Protein AF-A0A7J3MUW3-F1 (afdb_monomer_lite)

Structure (mmCIF, N/CA/C/O backbone):
data_AF-A0A7J3MUW3-F1
#
_entry.id   AF-A0A7J3MUW3-F1
#
loop_
_atom_site.group_PDB
_atom_site.id
_atom_site.type_symbol
_atom_site.label_atom_id
_atom_site.label_alt_id
_atom_site.label_comp_id
_atom_site.label_asym_id
_atom_site.label_entity_id
_atom_site.label_seq_id
_atom_site.pdbx_PDB_ins_code
_atom_site.Cartn_x
_atom_site.Cartn_y
_atom_site.Cartn_z
_atom_site.occupancy
_atom_site.B_iso_or_equiv
_atom_site.auth_seq_id
_atom_site.auth_comp_id
_atom_site.auth_asym_id
_atom_site.auth_atom_id
_atom_site.pdbx_PDB_model_num
ATOM 1 N N . MET A 1 1 ? 29.457 -34.255 -40.002 1.00 37.94 1 MET A N 1
ATOM 2 C CA . MET A 1 1 ? 28.834 -34.002 -41.319 1.00 37.94 1 MET A CA 1
ATOM 3 C C . MET A 1 1 ? 27.860 -35.133 -41.584 1.00 37.94 1 MET A C 1
ATOM 5 O O . MET A 1 1 ? 28.285 -36.279 -41.551 1.00 37.94 1 MET A O 1
ATOM 9 N N . PRO A 1 2 ? 26.563 -34.819 -41.657 1.00 42.34 2 PRO A N 1
ATOM 10 C CA . PRO A 1 2 ? 25.927 -34.760 -42.968 1.00 42.34 2 PRO A CA 1
ATOM 11 C C . PRO A 1 2 ? 25.134 -33.462 -43.146 1.00 42.34 2 PRO A C 1
ATOM 13 O O . PRO A 1 2 ? 24.604 -32.893 -42.195 1.00 42.34 2 PRO A O 1
ATOM 16 N N . VAL A 1 3 ? 25.087 -32.995 -44.386 1.00 29.19 3 VAL A N 1
ATOM 17 C CA . VAL A 1 3 ? 24.248 -31.890 -44.832 1.00 29.19 3 VAL A CA 1
ATOM 18 C C . VAL A 1 3 ? 23.435 -32.415 -46.010 1.00 29.19 3 VAL A C 1
ATOM 20 O O . VAL A 1 3 ? 23.960 -33.162 -46.833 1.00 29.19 3 VAL A O 1
ATOM 23 N N . LEU A 1 4 ? 22.210 -31.901 -46.097 1.00 29.81 4 LEU A N 1
ATOM 24 C CA . LEU A 1 4 ? 21.462 -31.606 -47.317 1.00 29.81 4 LEU A CA 1
ATOM 25 C C . LEU A 1 4 ? 20.348 -32.588 -47.703 1.00 29.81 4 LEU A C 1
ATOM 27 O O . LEU A 1 4 ? 20.543 -33.601 -48.364 1.00 29.81 4 LEU A O 1
ATOM 31 N N . SER A 1 5 ? 19.132 -32.142 -47.413 1.00 30.06 5 SER A N 1
ATOM 32 C CA . SER A 1 5 ? 17.948 -32.395 -48.224 1.00 30.06 5 SER A CA 1
ATOM 33 C C . SER A 1 5 ? 17.010 -31.211 -48.018 1.00 30.06 5 SER A C 1
ATOM 35 O O . SER A 1 5 ? 16.475 -31.099 -46.927 1.00 30.06 5 SER A O 1
ATOM 37 N N . PHE A 1 6 ? 16.836 -30.322 -49.001 1.00 30.92 6 PHE A N 1
ATOM 38 C CA . PHE A 1 6 ? 15.575 -29.589 -49.195 1.00 30.92 6 PHE A CA 1
ATOM 39 C C . PHE A 1 6 ? 15.499 -28.978 -50.606 1.00 30.92 6 PHE A C 1
ATOM 41 O O . PHE A 1 6 ? 16.205 -28.038 -50.950 1.00 30.92 6 PHE A O 1
ATOM 48 N N . LEU A 1 7 ? 14.650 -29.632 -51.401 1.00 28.69 7 LEU A N 1
ATOM 49 C CA . LEU A 1 7 ? 13.648 -29.137 -52.349 1.00 28.69 7 LEU A CA 1
ATOM 50 C C . LEU A 1 7 ? 13.910 -27.898 -53.233 1.00 28.69 7 LEU A C 1
ATOM 52 O O . LEU A 1 7 ? 14.022 -26.762 -52.784 1.00 28.69 7 LEU A O 1
ATOM 56 N N . ILE A 1 8 ? 13.797 -28.167 -54.534 1.00 30.52 8 ILE A N 1
ATOM 57 C CA . ILE A 1 8 ? 13.530 -27.253 -55.647 1.00 30.52 8 ILE A CA 1
ATOM 58 C C . ILE A 1 8 ? 12.012 -27.003 -55.741 1.00 30.52 8 ILE A C 1
ATOM 60 O O . ILE A 1 8 ? 11.253 -27.971 -55.758 1.00 30.52 8 ILE A O 1
ATOM 64 N N . PHE A 1 9 ? 11.568 -25.754 -55.937 1.00 27.53 9 PHE A N 1
ATOM 65 C CA . PHE A 1 9 ? 10.459 -25.477 -56.864 1.00 27.53 9 PHE A CA 1
ATOM 66 C C . PHE A 1 9 ? 10.556 -24.087 -57.511 1.00 27.53 9 PHE A C 1
ATOM 68 O O . PHE A 1 9 ? 11.054 -23.127 -56.928 1.00 27.53 9 PHE A O 1
ATOM 75 N N . LEU A 1 10 ? 10.120 -24.051 -58.770 1.00 29.08 10 LEU A N 1
ATOM 76 C CA . LEU A 1 10 ? 10.407 -23.082 -59.820 1.00 29.08 10 LEU A CA 1
ATOM 77 C C . LEU A 1 10 ? 9.685 -21.724 -59.719 1.00 29.08 10 LEU A C 1
ATOM 79 O O . LEU A 1 10 ? 8.483 -21.632 -59.498 1.00 29.08 10 LEU A O 1
ATOM 83 N N . LEU A 1 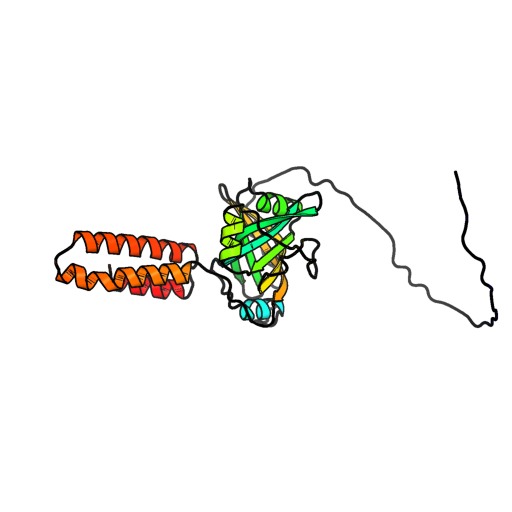11 ? 10.467 -20.706 -60.082 1.00 27.25 11 LEU A N 1
ATOM 84 C CA . LEU A 1 11 ? 10.202 -19.559 -60.962 1.00 27.25 11 LEU A CA 1
ATOM 85 C C . LEU A 1 11 ? 8.879 -19.517 -61.763 1.00 27.25 11 LEU A C 1
ATOM 87 O O . LEU A 1 11 ? 8.605 -20.386 -62.591 1.00 27.25 11 LEU A O 1
ATOM 91 N N . ARG A 1 12 ? 8.236 -18.340 -61.734 1.00 29.03 12 ARG A N 1
ATOM 92 C CA . ARG A 1 12 ? 7.769 -17.655 -62.955 1.00 29.03 12 ARG A CA 1
ATOM 93 C C . ARG A 1 12 ? 7.951 -16.131 -62.846 1.00 29.03 12 ARG A C 1
ATOM 95 O O . ARG A 1 12 ? 7.395 -15.480 -61.970 1.00 29.03 12 ARG A O 1
ATOM 102 N N . SER A 1 13 ? 8.779 -15.610 -63.751 1.00 30.56 13 SER A N 1
ATOM 103 C CA . SER A 1 13 ? 8.977 -14.209 -64.170 1.00 30.56 13 SER A CA 1
ATOM 104 C C . SER A 1 13 ? 7.691 -13.614 -64.775 1.00 30.56 13 SER A C 1
ATOM 106 O O . SER A 1 13 ? 6.874 -14.382 -65.268 1.00 30.56 13 SER A O 1
ATOM 108 N N . SER A 1 14 ? 7.417 -12.301 -64.769 1.00 29.33 14 SER A N 1
ATOM 109 C CA . SER A 1 14 ? 8.125 -11.193 -65.459 1.00 29.33 14 SER A CA 1
ATOM 110 C C . SER A 1 14 ? 7.599 -9.822 -64.960 1.00 29.33 14 SER A C 1
ATOM 112 O O . SER A 1 14 ? 6.392 -9.655 -64.851 1.00 29.33 14 SER A O 1
ATOM 114 N N . LYS A 1 15 ? 8.435 -8.888 -64.473 1.00 30.02 15 LYS A N 1
ATOM 115 C CA . LYS A 1 15 ? 9.096 -7.745 -65.169 1.00 30.02 15 LYS A CA 1
ATOM 116 C C . LYS A 1 15 ? 8.174 -6.769 -65.942 1.00 30.02 15 LYS A C 1
ATOM 118 O O . LYS A 1 15 ? 7.712 -7.142 -67.009 1.00 30.02 15 LYS A O 1
ATOM 123 N N . PHE A 1 16 ? 8.050 -5.508 -65.490 1.00 27.91 16 PHE A N 1
ATOM 124 C CA . PHE A 1 16 ? 8.660 -4.272 -66.068 1.00 27.91 16 PHE A CA 1
ATOM 125 C C . PHE A 1 16 ? 8.178 -3.024 -65.268 1.00 27.91 16 PHE A C 1
ATOM 127 O O . PHE A 1 16 ? 6.981 -2.877 -65.069 1.00 27.91 16 PHE A O 1
ATOM 134 N N . VAL A 1 17 ? 9.043 -2.298 -64.536 1.00 30.38 17 VAL A N 1
ATOM 135 C CA . VAL A 1 17 ? 9.839 -1.082 -64.887 1.00 30.38 17 VAL A CA 1
ATOM 136 C C . VAL A 1 17 ? 9.085 0.247 -64.708 1.00 30.38 17 VAL A C 1
ATOM 138 O O . VAL A 1 17 ? 8.053 0.468 -65.328 1.00 30.38 17 VAL A O 1
ATOM 141 N N . GLY A 1 18 ? 9.688 1.157 -63.927 1.00 26.75 18 GLY A N 1
ATOM 142 C CA . GLY A 1 18 ? 9.375 2.590 -63.937 1.00 26.75 18 GLY A CA 1
ATOM 143 C C . GLY A 1 18 ? 9.699 3.329 -62.633 1.00 26.75 18 GLY A C 1
ATOM 144 O O . GLY A 1 18 ? 8.789 3.687 -61.899 1.00 26.75 18 GLY A O 1
ATOM 145 N N . SER A 1 19 ? 10.983 3.565 -62.342 1.00 28.23 19 SER A N 1
ATOM 146 C CA . SER A 1 19 ? 11.427 4.715 -61.525 1.00 28.23 19 SER A CA 1
ATOM 147 C C . SER A 1 19 ? 11.536 5.953 -62.445 1.00 28.23 19 SER A C 1
ATOM 149 O O . SER A 1 19 ? 11.598 5.748 -63.664 1.00 28.23 19 SER A O 1
ATOM 151 N N . PRO A 1 20 ? 11.541 7.213 -61.944 1.00 35.41 20 PRO A N 1
ATOM 152 C CA . PRO A 1 20 ? 12.744 7.743 -61.278 1.00 35.41 20 PRO A CA 1
ATOM 153 C C . PRO A 1 20 ? 12.543 8.838 -60.188 1.00 35.41 20 PRO A C 1
ATOM 155 O O . PRO A 1 20 ? 11.571 9.579 -60.216 1.00 35.41 20 PRO A O 1
ATOM 158 N N . LEU A 1 21 ? 13.577 8.970 -59.329 1.00 26.28 21 LEU A N 1
ATOM 159 C CA . LEU A 1 21 ? 14.112 10.190 -58.658 1.00 26.28 21 LEU A CA 1
ATOM 160 C C . LEU A 1 21 ? 13.207 10.954 -57.653 1.00 26.28 21 LEU A C 1
ATOM 162 O O . LEU A 1 21 ? 12.021 11.103 -57.873 1.00 26.28 21 LEU A O 1
ATOM 166 N N . VAL A 1 22 ? 13.647 11.609 -56.570 1.00 25.48 22 VAL A N 1
ATOM 167 C CA . VAL A 1 22 ? 14.848 11.703 -55.708 1.00 25.48 22 VAL A CA 1
ATOM 168 C C . VAL A 1 22 ? 14.445 12.680 -54.585 1.00 25.48 22 VAL A C 1
ATOM 170 O O . VAL A 1 22 ? 13.810 13.689 -54.879 1.00 25.48 22 VAL A O 1
ATOM 173 N N . SER A 1 23 ? 14.821 12.399 -53.331 1.00 26.75 23 SER A N 1
ATOM 174 C CA . SER A 1 23 ? 15.195 13.336 -52.233 1.00 26.75 23 SER A CA 1
ATOM 175 C C . SER A 1 23 ? 15.143 12.539 -50.917 1.00 26.75 23 SER A C 1
ATOM 177 O O . SER A 1 23 ? 14.083 12.172 -50.435 1.00 26.75 23 SER A O 1
ATOM 179 N N . ILE A 1 24 ? 16.243 11.950 -50.440 1.00 25.78 24 ILE A N 1
ATOM 180 C CA . ILE A 1 24 ? 17.302 12.565 -49.620 1.00 25.78 24 ILE A CA 1
ATOM 181 C C . ILE A 1 24 ? 16.729 13.484 -48.532 1.00 25.78 24 ILE A C 1
ATOM 183 O O . ILE A 1 24 ? 16.599 14.685 -48.731 1.00 25.78 24 ILE A O 1
ATOM 187 N N . LEU A 1 25 ? 16.510 12.920 -47.342 1.00 26.42 25 LEU A N 1
ATOM 188 C CA . LEU A 1 25 ? 16.860 13.604 -46.101 1.00 26.42 25 LEU A CA 1
ATOM 189 C C . LEU A 1 25 ? 17.624 12.621 -45.210 1.00 26.42 25 LEU A C 1
ATOM 191 O O . LEU A 1 25 ? 17.090 11.623 -44.731 1.00 26.42 25 LEU A O 1
ATOM 195 N N . MET A 1 26 ? 18.916 12.896 -45.057 1.00 23.97 26 MET A N 1
ATOM 196 C CA . MET A 1 26 ? 19.788 12.249 -44.090 1.00 23.97 26 MET A CA 1
ATOM 197 C C . MET A 1 26 ? 19.389 12.686 -42.679 1.00 23.97 26 MET A C 1
ATOM 199 O O . MET A 1 26 ? 19.329 13.883 -42.411 1.00 23.97 26 MET A O 1
ATOM 203 N N . TYR A 1 27 ? 19.202 11.736 -41.764 1.00 24.31 27 TYR A N 1
ATOM 204 C CA . TYR A 1 27 ? 19.324 12.005 -40.332 1.00 24.31 27 TYR A CA 1
ATOM 205 C C . TYR A 1 27 ? 20.532 11.244 -39.789 1.00 24.31 27 TYR A C 1
ATOM 207 O O . TYR A 1 27 ? 20.693 10.041 -39.994 1.00 24.31 27 TYR A O 1
ATOM 215 N N . ASN A 1 28 ? 21.430 12.016 -39.186 1.00 26.38 28 ASN A N 1
ATOM 216 C CA . ASN A 1 28 ? 22.788 11.654 -38.813 1.00 26.38 28 ASN A CA 1
ATOM 217 C C . ASN A 1 28 ? 22.869 10.567 -37.726 1.00 26.38 28 ASN A C 1
ATOM 219 O O . ASN A 1 28 ? 22.136 10.593 -36.739 1.00 26.38 28 ASN A O 1
ATOM 223 N N . LYS A 1 29 ? 23.867 9.684 -37.889 1.00 27.06 29 LYS A N 1
ATOM 224 C CA . LYS A 1 29 ? 24.535 8.892 -36.836 1.00 27.06 29 LYS A CA 1
ATOM 225 C C . LYS A 1 29 ? 24.987 9.841 -35.709 1.00 27.06 29 LYS A C 1
ATOM 227 O O . LYS A 1 29 ? 25.381 10.968 -35.988 1.00 27.06 29 LYS A O 1
ATOM 232 N N . THR A 1 30 ? 25.029 9.498 -34.425 1.00 27.92 30 THR A N 1
ATOM 233 C CA . THR A 1 30 ? 25.994 8.642 -33.690 1.00 27.92 30 THR A CA 1
ATOM 234 C C . THR A 1 30 ? 25.737 9.067 -32.219 1.00 27.92 30 THR A C 1
ATOM 236 O O . THR A 1 30 ? 25.491 10.245 -31.982 1.00 27.92 30 THR A O 1
ATOM 239 N N . THR A 1 31 ? 25.638 8.232 -31.185 1.00 25.89 31 THR A N 1
ATOM 240 C CA . THR A 1 31 ? 26.769 7.634 -30.464 1.00 25.89 31 THR A CA 1
ATOM 241 C C . THR A 1 31 ? 26.200 6.856 -29.276 1.00 25.89 31 THR A C 1
ATOM 243 O O . THR A 1 31 ? 25.467 7.399 -28.452 1.00 25.89 31 THR A O 1
ATOM 246 N N . ILE A 1 32 ? 26.569 5.582 -29.189 1.00 31.78 32 ILE A N 1
ATOM 247 C CA . ILE A 1 32 ? 26.413 4.743 -28.004 1.00 31.78 32 ILE A CA 1
ATOM 248 C C . ILE A 1 32 ? 27.438 5.239 -26.980 1.00 31.78 32 ILE A C 1
ATOM 250 O O . ILE A 1 32 ? 28.638 5.117 -27.207 1.00 31.78 32 ILE A O 1
ATOM 254 N N . LEU A 1 33 ? 26.977 5.801 -25.864 1.00 26.47 33 LEU A N 1
ATOM 255 C CA . LEU A 1 33 ? 27.812 6.030 -24.687 1.00 26.47 33 LEU A CA 1
ATOM 256 C C . LEU A 1 33 ? 27.376 5.065 -23.591 1.00 26.47 33 LEU A C 1
ATOM 258 O O . LEU A 1 33 ? 26.483 5.333 -22.793 1.00 26.47 33 LEU A O 1
ATOM 262 N N . THR A 1 34 ? 28.051 3.921 -23.558 1.00 31.23 34 THR A N 1
ATOM 263 C CA . THR A 1 34 ? 28.228 3.139 -22.340 1.00 31.23 34 THR A CA 1
ATOM 264 C C . THR A 1 34 ? 28.998 4.006 -21.347 1.00 31.23 34 THR A C 1
ATOM 266 O O . THR A 1 34 ? 30.181 4.280 -21.554 1.00 31.23 34 THR A O 1
ATOM 269 N N . HIS A 1 35 ? 28.349 4.465 -20.281 1.00 28.14 35 HIS A N 1
ATOM 270 C CA . HIS A 1 35 ? 29.047 4.998 -19.116 1.00 28.14 35 HIS A CA 1
ATOM 271 C C . HIS A 1 35 ? 28.632 4.218 -17.875 1.00 28.14 35 HIS A C 1
ATOM 273 O O . HIS A 1 35 ? 27.501 4.283 -17.399 1.00 28.14 35 HIS A O 1
ATOM 279 N N . SER A 1 36 ? 29.607 3.450 -17.395 1.00 28.81 36 SER A N 1
ATOM 280 C CA . SER A 1 36 ? 29.694 2.889 -16.056 1.00 28.81 36 SER A CA 1
ATOM 281 C C . SER A 1 36 ? 29.316 3.946 -15.014 1.00 28.81 36 SER A C 1
ATOM 283 O O . SER A 1 36 ? 30.033 4.929 -14.840 1.00 28.81 36 SER A O 1
ATOM 285 N N . MET A 1 37 ? 28.205 3.746 -14.303 1.00 26.19 37 MET A N 1
ATOM 286 C CA . MET A 1 37 ? 27.907 4.493 -13.081 1.00 26.19 37 MET A CA 1
ATOM 287 C C . MET A 1 37 ? 28.320 3.667 -11.868 1.00 26.19 37 MET A C 1
ATOM 289 O O . MET A 1 37 ? 27.506 3.063 -11.171 1.00 26.19 37 MET A O 1
ATOM 293 N N . SER A 1 38 ? 29.622 3.664 -11.602 1.00 26.12 38 SER A N 1
ATOM 294 C CA . SER A 1 38 ? 30.150 3.404 -10.269 1.00 26.12 38 SER A CA 1
ATOM 295 C C . SER A 1 38 ? 30.514 4.732 -9.603 1.00 26.12 38 SER A C 1
ATOM 297 O O . SER A 1 38 ? 31.319 5.474 -10.156 1.00 26.12 38 SER A O 1
ATOM 299 N N . LYS A 1 39 ? 30.005 4.930 -8.374 1.00 27.70 39 LYS A N 1
ATOM 300 C CA . LYS A 1 39 ? 30.519 5.823 -7.311 1.00 27.70 39 LYS A CA 1
ATOM 301 C C . LYS A 1 39 ? 30.260 7.340 -7.447 1.00 27.70 39 LYS A C 1
ATOM 303 O O . LYS A 1 39 ? 30.989 8.043 -8.123 1.00 27.70 39 LYS A O 1
ATOM 308 N N . ILE A 1 40 ? 29.321 7.871 -6.652 1.00 31.00 40 ILE A N 1
ATOM 309 C CA . ILE A 1 40 ? 29.581 8.512 -5.338 1.00 31.00 40 ILE A CA 1
ATOM 310 C C . ILE A 1 40 ? 28.285 9.148 -4.811 1.00 31.00 40 ILE A C 1
ATOM 312 O O . ILE A 1 40 ? 27.670 9.998 -5.448 1.00 31.00 40 ILE A O 1
ATOM 316 N N . TYR A 1 41 ? 27.897 8.721 -3.610 1.00 34.03 41 TYR A N 1
ATOM 317 C CA . TYR A 1 41 ? 26.944 9.415 -2.756 1.00 34.03 41 TYR A CA 1
ATOM 318 C C . TYR A 1 41 ? 27.594 10.709 -2.257 1.00 34.03 41 TYR A C 1
ATOM 320 O O . TYR A 1 41 ? 28.569 10.651 -1.511 1.00 34.03 41 TYR A O 1
ATOM 328 N N . SER A 1 42 ? 27.039 11.864 -2.617 1.00 30.28 42 SER A N 1
ATOM 329 C CA . SER A 1 42 ? 27.319 13.123 -1.926 1.00 30.28 42 SER A CA 1
ATOM 330 C C . SER A 1 42 ? 26.013 13.712 -1.403 1.00 30.28 42 SER A C 1
ATOM 332 O O . SER A 1 42 ? 25.133 14.096 -2.174 1.00 30.28 42 SER A O 1
ATOM 334 N N . LEU A 1 43 ? 25.907 13.751 -0.075 1.00 41.25 43 LEU A N 1
ATOM 335 C CA . LEU A 1 43 ? 24.902 14.483 0.686 1.00 41.25 43 LEU A CA 1
ATOM 336 C C . LEU A 1 43 ? 24.858 15.946 0.233 1.00 41.25 43 LEU A C 1
ATOM 338 O O . LEU A 1 43 ? 25.864 16.648 0.258 1.00 41.25 43 LEU A O 1
ATOM 342 N N . GLY A 1 44 ? 23.670 16.401 -0.148 1.00 28.03 44 GLY A N 1
ATOM 343 C CA . GLY A 1 44 ? 23.393 17.797 -0.441 1.00 28.03 44 GLY A CA 1
ATOM 344 C C . GLY A 1 44 ? 21.894 17.988 -0.581 1.00 28.03 44 GLY A C 1
ATOM 345 O O . GLY A 1 44 ? 21.292 17.550 -1.558 1.00 28.03 44 GLY A O 1
ATOM 346 N N . THR A 1 45 ? 21.282 18.618 0.417 1.00 37.38 45 THR A N 1
ATOM 347 C CA . THR A 1 45 ? 19.891 19.074 0.420 1.00 37.38 45 THR A CA 1
ATOM 348 C C . THR A 1 45 ? 19.682 20.119 -0.679 1.00 37.38 45 THR A C 1
ATOM 350 O O . THR A 1 45 ? 19.695 21.323 -0.437 1.00 37.38 45 THR A O 1
ATOM 353 N N . LYS A 1 46 ? 19.478 19.677 -1.923 1.00 29.30 46 LYS A N 1
ATOM 354 C CA . LYS A 1 46 ? 18.992 20.554 -2.990 1.00 29.30 46 LYS A CA 1
ATOM 355 C C . LYS A 1 46 ? 17.476 20.669 -2.881 1.00 29.30 46 LYS A C 1
ATOM 357 O O . LYS A 1 46 ? 16.730 19.743 -3.180 1.00 29.30 46 LYS A O 1
ATOM 362 N N . LYS A 1 47 ? 17.039 21.835 -2.412 1.00 31.23 47 LYS A N 1
ATOM 363 C CA . LYS A 1 47 ? 15.669 22.335 -2.531 1.00 31.23 47 LYS A CA 1
ATOM 364 C C . LYS A 1 47 ? 15.413 22.529 -4.031 1.00 31.23 47 LYS A C 1
ATOM 366 O O . LYS A 1 47 ? 16.030 23.400 -4.639 1.00 31.23 47 LYS A O 1
ATOM 371 N N . TYR A 1 48 ? 14.607 21.668 -4.647 1.00 37.50 48 TYR A N 1
ATOM 372 C CA . TYR A 1 48 ? 14.370 21.742 -6.088 1.00 37.50 48 TYR A CA 1
ATOM 373 C C . TYR A 1 48 ? 13.326 22.812 -6.412 1.00 37.50 48 TYR A C 1
ATOM 375 O O . TYR A 1 48 ? 12.214 22.814 -5.885 1.00 37.50 48 TYR A O 1
ATOM 383 N N . PHE A 1 49 ? 13.746 23.733 -7.274 1.00 28.38 49 PHE A N 1
ATOM 384 C CA . PHE A 1 49 ? 12.935 24.724 -7.962 1.00 28.38 49 PHE A CA 1
ATOM 385 C C . PHE A 1 49 ? 12.258 24.026 -9.149 1.00 28.38 49 PHE A C 1
ATOM 387 O O . PHE A 1 49 ? 12.947 23.506 -10.027 1.00 28.38 49 PHE A O 1
ATOM 394 N N . TRP A 1 50 ? 10.927 23.965 -9.149 1.00 37.34 50 TRP A N 1
ATOM 395 C CA . TRP A 1 50 ? 10.148 23.398 -10.250 1.00 37.34 50 TRP A CA 1
ATOM 396 C C . TRP A 1 50 ? 9.910 24.483 -11.308 1.00 37.34 50 TRP A C 1
ATOM 398 O O . TRP A 1 50 ? 9.417 25.557 -10.951 1.00 37.34 50 TRP A O 1
ATOM 408 N N . PRO A 1 51 ? 10.237 24.259 -12.595 1.00 31.50 51 PRO A N 1
ATOM 409 C CA . PRO A 1 51 ? 9.777 25.151 -13.647 1.00 31.50 51 PRO A CA 1
ATOM 410 C C . PRO A 1 51 ? 8.248 25.085 -13.691 1.00 31.50 51 PRO A C 1
ATOM 412 O O . PRO A 1 51 ? 7.662 24.024 -13.894 1.00 31.50 51 PRO A O 1
ATOM 415 N N . ARG A 1 52 ? 7.618 26.236 -13.445 1.00 37.66 52 ARG A N 1
ATOM 416 C CA . ARG A 1 52 ? 6.168 26.441 -13.440 1.00 37.66 52 ARG A CA 1
ATOM 417 C C . ARG A 1 52 ? 5.652 26.316 -14.875 1.00 37.66 52 ARG A C 1
ATOM 419 O O . ARG A 1 52 ? 5.554 27.308 -15.592 1.00 37.66 52 ARG A O 1
ATOM 426 N N . ALA A 1 53 ? 5.394 25.091 -15.315 1.00 36.91 53 ALA A N 1
ATOM 427 C CA . ALA A 1 53 ? 4.771 24.814 -16.598 1.00 36.91 53 ALA A CA 1
ATOM 428 C C . ALA A 1 53 ? 3.264 24.616 -16.390 1.00 36.91 53 ALA A C 1
ATOM 430 O O . ALA A 1 53 ? 2.801 23.507 -16.190 1.00 36.91 53 ALA A O 1
ATOM 431 N N . LEU A 1 54 ? 2.550 25.743 -16.465 1.00 35.34 54 LEU A N 1
ATOM 432 C CA . LEU A 1 54 ? 1.153 25.871 -16.893 1.00 35.34 54 LEU A CA 1
ATOM 433 C C . LEU A 1 54 ? 0.105 25.003 -16.170 1.00 35.34 54 LEU A C 1
ATOM 435 O O . LEU A 1 54 ? -0.316 23.965 -16.663 1.00 35.34 54 LEU A O 1
ATOM 439 N N . SER A 1 55 ? -0.427 25.594 -15.096 1.00 39.03 55 SER A N 1
ATOM 440 C CA . SER A 1 55 ? -1.806 25.486 -14.599 1.00 39.03 55 SER A CA 1
ATOM 441 C C . SER A 1 55 ? -2.819 25.049 -15.673 1.00 39.03 55 SER A C 1
ATOM 443 O O . SER A 1 55 ? -3.374 25.886 -16.394 1.00 39.03 55 SER A O 1
ATOM 445 N N . GLN A 1 56 ? -3.139 23.758 -15.692 1.00 37.31 56 GLN A N 1
ATOM 446 C CA . GLN A 1 56 ? -4.441 23.241 -16.109 1.00 37.31 56 GLN A CA 1
ATOM 447 C C . GLN A 1 56 ? -4.831 22.095 -15.175 1.00 37.31 56 GLN A C 1
ATOM 449 O O . GLN A 1 56 ? -4.232 21.023 -15.164 1.00 37.31 56 GLN A O 1
ATOM 454 N N . LYS A 1 57 ? -5.866 22.348 -14.375 1.00 45.84 57 LYS A N 1
ATOM 455 C CA . LYS A 1 57 ? -6.492 21.376 -13.482 1.00 45.84 57 LYS A CA 1
ATOM 456 C C . LYS A 1 57 ? -6.908 20.126 -14.288 1.00 45.84 57 LYS A C 1
ATOM 458 O O . LYS A 1 57 ? -7.731 20.225 -15.188 1.00 45.84 57 LYS A O 1
ATOM 463 N N . SER A 1 58 ? -6.368 18.967 -13.908 1.00 51.69 58 SER A N 1
ATOM 464 C CA . SER A 1 58 ? -6.994 17.631 -13.984 1.00 51.69 58 SER A CA 1
ATOM 465 C C . SER A 1 58 ? -7.234 16.878 -15.315 1.00 51.69 58 SER A C 1
ATOM 467 O O . SER A 1 58 ? -7.957 15.887 -15.265 1.00 51.69 58 SER A O 1
ATOM 469 N N . ASP A 1 59 ? -6.616 17.204 -16.457 1.00 60.72 59 ASP A N 1
ATOM 470 C CA . ASP A 1 59 ? -6.882 16.466 -17.725 1.00 60.72 59 ASP A CA 1
ATOM 471 C C . ASP A 1 59 ? -5.853 15.382 -18.114 1.00 60.72 59 ASP A C 1
ATOM 473 O O . ASP A 1 59 ? -5.936 14.782 -19.188 1.00 60.72 59 ASP A O 1
ATOM 477 N N . SER A 1 60 ? -4.892 15.054 -17.245 1.00 80.56 60 SER A N 1
ATOM 478 C CA . SER A 1 60 ? -3.963 13.948 -17.521 1.00 80.56 60 SER A CA 1
ATOM 479 C C . SER A 1 60 ? -4.700 12.595 -17.532 1.00 80.56 60 SER A C 1
ATOM 481 O O . SER A 1 60 ? -5.285 12.215 -16.509 1.00 80.56 60 SER A O 1
ATOM 483 N N . PRO A 1 61 ? -4.624 11.800 -18.625 1.00 86.81 61 PRO A N 1
ATOM 484 C CA . PRO A 1 61 ? -5.240 10.471 -18.690 1.00 86.81 61 PRO A CA 1
ATOM 485 C C . PRO A 1 61 ? -4.794 9.540 -17.556 1.00 86.81 61 PRO A C 1
ATOM 487 O O . PRO A 1 61 ? -5.569 8.707 -17.092 1.00 86.81 61 PRO A O 1
ATOM 490 N N . ILE A 1 62 ? -3.556 9.703 -17.079 1.00 89.38 62 ILE A N 1
ATOM 491 C CA . ILE A 1 62 ? -3.005 8.932 -15.960 1.00 89.38 62 ILE A CA 1
ATOM 492 C C . ILE A 1 62 ? -3.714 9.293 -14.654 1.00 89.38 62 ILE A C 1
ATOM 494 O O . ILE A 1 62 ? -4.141 8.395 -13.934 1.00 89.38 62 ILE A O 1
ATOM 498 N N . ILE A 1 63 ? -3.885 10.588 -14.367 1.00 87.88 63 ILE A N 1
ATOM 499 C CA . ILE A 1 63 ? -4.568 11.057 -13.150 1.00 87.88 63 ILE A CA 1
ATOM 500 C C . ILE A 1 63 ? -6.010 10.548 -13.138 1.00 87.88 63 ILE A C 1
ATOM 502 O O . ILE A 1 63 ? -6.462 9.992 -12.138 1.00 87.88 63 ILE A O 1
ATOM 506 N N . ARG A 1 64 ? -6.710 10.642 -14.276 1.00 88.69 64 ARG A N 1
ATOM 507 C CA . ARG A 1 64 ? -8.066 10.101 -14.412 1.00 88.69 64 ARG A CA 1
ATOM 508 C C . ARG A 1 64 ? -8.119 8.606 -14.089 1.00 88.69 64 ARG A C 1
ATOM 510 O O . ARG A 1 64 ? -8.969 8.197 -13.304 1.00 88.69 64 ARG A O 1
ATOM 517 N N . LYS A 1 65 ? -7.211 7.799 -14.644 1.00 91.12 65 LYS A N 1
ATOM 518 C CA . LYS A 1 65 ? -7.178 6.356 -14.368 1.00 91.12 65 LYS A CA 1
ATOM 519 C C . LYS A 1 65 ? -6.839 6.041 -12.908 1.00 91.12 65 LYS A C 1
ATOM 521 O O . LYS A 1 65 ? -7.450 5.147 -12.338 1.00 91.12 65 LYS A O 1
ATOM 526 N N . LEU A 1 66 ? -5.922 6.778 -12.277 1.00 90.69 66 LEU A N 1
ATOM 527 C CA . LEU A 1 66 ? -5.627 6.617 -10.844 1.00 90.69 66 LEU A CA 1
ATOM 528 C C . LEU A 1 66 ? -6.855 6.930 -9.971 1.00 90.69 66 LEU A C 1
ATOM 530 O O . LEU A 1 66 ? -7.156 6.182 -9.041 1.00 90.69 66 LEU A O 1
ATOM 534 N N . ASN A 1 67 ? -7.610 7.974 -10.319 1.00 88.25 67 ASN A N 1
ATOM 535 C CA . ASN A 1 67 ? -8.867 8.308 -9.648 1.00 88.25 67 ASN A CA 1
ATOM 536 C C . ASN A 1 67 ? -9.938 7.228 -9.869 1.00 88.25 67 ASN A C 1
ATOM 538 O O . ASN A 1 67 ? -10.688 6.900 -8.952 1.00 88.25 67 ASN A O 1
ATOM 542 N N . GLU A 1 68 ? -9.998 6.631 -11.062 1.00 89.56 68 GLU A N 1
ATOM 543 C CA . GLU A 1 68 ? -10.901 5.514 -11.367 1.00 89.56 68 GLU A CA 1
ATOM 544 C C . GLU A 1 68 ? -10.579 4.249 -10.554 1.00 89.56 68 GLU A C 1
ATOM 546 O O . GLU A 1 68 ? -11.499 3.495 -10.244 1.00 89.56 68 GLU A O 1
ATOM 551 N N . LEU A 1 69 ? -9.323 4.053 -10.137 1.00 90.62 69 LEU A N 1
ATOM 552 C CA . LEU A 1 69 ? -8.924 3.013 -9.176 1.00 90.62 69 LEU A CA 1
ATOM 553 C C . LEU A 1 69 ? -9.323 3.348 -7.725 1.00 90.62 69 LEU A C 1
ATOM 555 O O . LEU A 1 69 ? -9.087 2.561 -6.812 1.00 90.62 69 LEU A O 1
ATOM 559 N N . GLY A 1 70 ? -9.906 4.523 -7.467 1.00 89.38 70 GLY A N 1
ATOM 560 C CA . GLY A 1 70 ? -10.278 4.961 -6.120 1.00 89.38 70 GLY A CA 1
ATOM 561 C C . GLY A 1 70 ? -9.074 5.232 -5.215 1.00 89.38 70 GLY A C 1
ATOM 562 O O . GLY A 1 70 ? -9.179 5.089 -3.991 1.00 89.38 70 GLY A O 1
ATOM 563 N N . MET A 1 71 ? -7.927 5.573 -5.810 1.00 90.62 71 MET A N 1
ATOM 564 C CA . MET A 1 71 ? -6.737 5.974 -5.072 1.00 90.62 71 MET A CA 1
ATOM 565 C C . MET A 1 71 ? -6.815 7.455 -4.696 1.00 90.62 71 MET A C 1
ATOM 567 O O . MET A 1 71 ? -7.112 8.302 -5.529 1.00 90.62 71 MET A O 1
ATOM 571 N N . GLU A 1 72 ? -6.522 7.761 -3.437 1.00 89.75 72 GLU A N 1
ATOM 572 C CA . GLU A 1 72 ? -6.553 9.099 -2.854 1.00 89.75 72 GLU A CA 1
ATOM 573 C C . GLU A 1 72 ? -5.128 9.459 -2.373 1.00 89.75 72 GLU A C 1
ATOM 575 O O . GLU A 1 72 ? -4.431 8.600 -1.811 1.00 89.75 72 GLU A O 1
ATOM 580 N N . PRO A 1 73 ? -4.665 10.707 -2.557 1.00 90.81 73 PRO A N 1
ATOM 581 C CA . PRO A 1 73 ? -3.389 11.158 -2.011 1.00 90.81 73 PRO A CA 1
ATOM 582 C C . PRO A 1 73 ? -3.298 11.010 -0.489 1.00 90.81 73 PRO A C 1
ATOM 584 O O . PRO A 1 73 ? -4.288 11.107 0.234 1.00 90.81 73 PRO A O 1
ATOM 587 N N . GLY A 1 74 ? -2.082 10.793 0.014 1.00 91.31 74 GLY A N 1
ATOM 588 C CA . GLY A 1 74 ? -1.819 10.697 1.458 1.00 91.31 74 GLY A CA 1
ATOM 589 C C . GLY A 1 74 ? -2.210 9.363 2.109 1.00 91.31 74 GLY A C 1
ATOM 590 O O . GLY A 1 74 ? -1.958 9.173 3.299 1.00 91.31 74 GLY A O 1
ATOM 591 N N . ILE A 1 75 ? -2.758 8.416 1.344 1.00 94.75 75 ILE A N 1
ATOM 592 C CA . ILE A 1 75 ? -3.088 7.067 1.815 1.00 94.75 75 ILE A CA 1
ATOM 593 C C . ILE A 1 75 ? -2.018 6.073 1.354 1.00 94.75 75 ILE A C 1
ATOM 595 O O . ILE A 1 75 ? -1.591 6.083 0.200 1.00 94.75 75 ILE A O 1
ATOM 599 N N . ILE A 1 76 ? -1.589 5.202 2.269 1.00 96.75 76 ILE A N 1
ATOM 600 C CA . ILE A 1 76 ? -0.777 4.026 1.977 1.00 96.75 76 ILE A CA 1
ATOM 601 C C . ILE A 1 76 ? -1.706 2.923 1.476 1.00 96.75 76 ILE A C 1
ATOM 603 O O . ILE A 1 76 ? -2.584 2.442 2.206 1.00 96.75 76 ILE A O 1
ATOM 607 N N . TYR A 1 77 ? -1.461 2.512 0.241 1.00 96.44 77 TYR A N 1
ATOM 608 C CA . TYR A 1 77 ? -2.074 1.355 -0.388 1.00 96.44 77 TYR A CA 1
ATOM 609 C C . TYR A 1 77 ? -1.09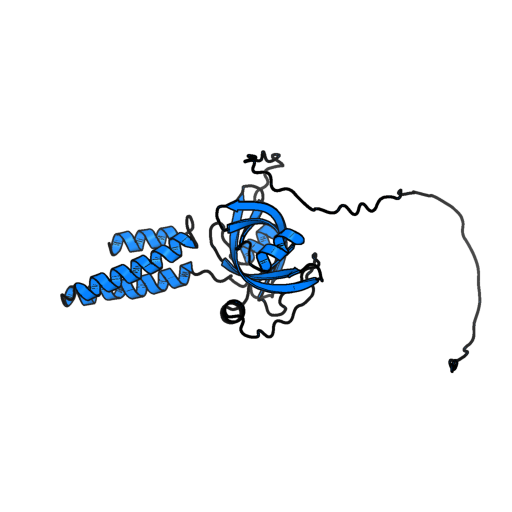3 0.192 -0.384 1.00 96.44 77 TYR A C 1
ATOM 611 O O . TYR A 1 77 ? 0.055 0.354 -0.798 1.00 96.44 77 TYR A O 1
ATOM 619 N N . GLU A 1 78 ? -1.537 -0.971 0.082 1.00 96.62 78 GLU A N 1
ATOM 620 C CA . GLU A 1 78 ? -0.732 -2.189 0.046 1.00 96.62 78 GLU A CA 1
ATOM 621 C C . GLU A 1 78 ? -0.876 -2.836 -1.332 1.00 96.62 78 GLU A C 1
ATOM 623 O O . GLU A 1 78 ? -1.982 -3.054 -1.833 1.00 96.62 78 GLU A O 1
ATOM 628 N N . THR A 1 79 ? 0.260 -3.097 -1.964 1.00 97.12 79 THR A N 1
ATOM 629 C CA . THR A 1 79 ? 0.361 -3.553 -3.353 1.00 97.12 79 THR A CA 1
ATOM 630 C C . THR A 1 79 ? 1.520 -4.530 -3.493 1.00 97.12 79 THR A C 1
ATOM 632 O O . THR A 1 79 ? 2.293 -4.717 -2.555 1.00 97.12 79 THR A O 1
ATOM 635 N N . ILE A 1 80 ? 1.662 -5.163 -4.653 1.00 97.56 80 ILE A N 1
ATOM 636 C CA . ILE A 1 80 ? 2.877 -5.913 -4.979 1.00 97.56 80 ILE A CA 1
ATOM 637 C C . ILE A 1 80 ? 3.671 -5.103 -5.988 1.00 97.56 80 ILE A C 1
ATOM 639 O O . ILE A 1 80 ? 3.167 -4.796 -7.065 1.00 97.56 80 ILE A O 1
ATOM 643 N N . ILE A 1 81 ? 4.925 -4.790 -5.680 1.00 98.31 81 ILE A N 1
ATOM 644 C CA . ILE A 1 81 ? 5.828 -4.199 -6.665 1.00 98.31 81 ILE A CA 1
ATOM 645 C C . ILE A 1 81 ? 6.602 -5.311 -7.350 1.00 98.31 81 ILE A C 1
ATOM 647 O O . ILE A 1 81 ? 7.311 -6.066 -6.684 1.00 98.31 81 ILE A O 1
ATOM 651 N N . THR A 1 82 ? 6.516 -5.357 -8.677 1.00 98.25 82 THR A N 1
ATOM 652 C CA . THR A 1 82 ? 7.445 -6.122 -9.504 1.00 98.25 82 THR A CA 1
ATOM 653 C C . THR A 1 82 ? 8.602 -5.226 -9.933 1.00 98.25 82 THR A C 1
ATOM 655 O O . THR A 1 82 ? 8.421 -4.070 -10.320 1.00 98.25 82 THR A O 1
ATOM 658 N N . SER A 1 83 ? 9.809 -5.767 -9.845 1.00 98.25 83 SER A N 1
ATOM 659 C CA . SER A 1 83 ? 11.072 -5.152 -10.246 1.00 98.25 83 SER A CA 1
ATOM 660 C C . SER A 1 83 ? 11.953 -6.216 -10.902 1.00 98.25 83 SER A C 1
ATOM 662 O O . SER A 1 83 ? 11.626 -7.400 -10.839 1.00 98.25 83 SER A O 1
ATOM 664 N N . VAL A 1 84 ? 13.060 -5.826 -11.530 1.00 98.00 84 VAL A N 1
ATOM 665 C CA . VAL A 1 84 ? 14.015 -6.779 -12.118 1.00 98.00 84 VAL A CA 1
ATOM 666 C C . VAL A 1 84 ? 15.421 -6.538 -11.599 1.00 98.00 84 VAL A C 1
ATOM 668 O O . VAL A 1 84 ? 15.779 -5.398 -11.295 1.00 98.00 84 VAL A O 1
ATOM 671 N N . ASP A 1 85 ? 16.211 -7.603 -11.504 1.00 96.56 85 ASP A N 1
ATOM 672 C CA . ASP A 1 85 ? 17.642 -7.515 -11.209 1.00 96.56 85 ASP A CA 1
ATOM 673 C C . ASP A 1 85 ? 18.462 -7.108 -12.457 1.00 96.56 85 ASP A C 1
ATOM 675 O O . ASP A 1 85 ? 17.920 -6.724 -13.496 1.00 96.56 85 ASP A O 1
ATOM 679 N N . ARG A 1 86 ? 19.798 -7.174 -12.369 1.00 94.50 86 ARG A N 1
ATOM 680 C CA . ARG A 1 86 ? 20.708 -6.873 -13.497 1.00 94.50 86 ARG A CA 1
ATOM 681 C C . ARG A 1 86 ? 20.616 -7.873 -14.652 1.00 94.50 86 ARG A C 1
ATOM 683 O O . ARG A 1 86 ? 20.995 -7.539 -15.768 1.00 94.50 86 ARG A O 1
ATOM 690 N N . ASN A 1 87 ? 20.134 -9.078 -14.377 1.00 95.88 87 ASN A N 1
ATOM 691 C CA . ASN A 1 87 ? 19.987 -10.164 -15.339 1.00 95.88 87 ASN A CA 1
ATOM 692 C C . ASN A 1 87 ? 18.561 -10.219 -15.913 1.00 95.88 87 ASN A C 1
ATOM 694 O O . ASN A 1 87 ? 18.215 -11.182 -16.588 1.00 95.88 87 ASN A O 1
ATOM 698 N N . CYS A 1 88 ? 17.740 -9.194 -15.655 1.00 94.38 88 CYS A N 1
ATOM 699 C CA . CYS A 1 88 ? 16.328 -9.131 -16.029 1.00 94.38 88 CYS A CA 1
ATOM 700 C C . CYS A 1 88 ? 15.448 -10.211 -15.371 1.00 94.38 88 CYS A C 1
ATOM 702 O O . CYS A 1 88 ? 14.344 -10.472 -15.850 1.00 94.38 88 CYS A O 1
ATOM 704 N N . ASN A 1 89 ? 15.885 -10.812 -14.257 1.00 96.00 89 ASN A N 1
ATOM 705 C CA . ASN A 1 89 ? 15.040 -11.739 -13.510 1.00 96.00 89 ASN A CA 1
ATOM 706 C C . ASN A 1 89 ? 13.997 -10.955 -12.706 1.00 96.00 89 ASN A C 1
ATOM 708 O O . ASN A 1 89 ? 14.371 -10.037 -11.964 1.00 96.00 89 ASN A O 1
ATOM 712 N N . PRO A 1 90 ? 12.705 -11.306 -12.804 1.00 96.50 90 PRO A N 1
ATOM 713 C CA . PRO A 1 90 ? 11.661 -10.623 -12.064 1.00 96.50 90 PRO A CA 1
ATOM 714 C C . PRO A 1 90 ? 11.682 -10.976 -10.578 1.00 96.50 90 PRO A C 1
ATOM 716 O O . PRO A 1 90 ? 11.913 -12.115 -10.174 1.00 96.50 90 PRO A O 1
ATOM 719 N N . HIS A 1 91 ? 11.374 -9.981 -9.758 1.00 96.44 91 HIS A N 1
ATOM 720 C CA . HIS A 1 91 ? 11.167 -10.107 -8.326 1.00 96.44 91 HIS A CA 1
ATOM 721 C C . HIS A 1 91 ? 9.910 -9.339 -7.925 1.00 96.44 91 HIS A C 1
ATOM 723 O O . HIS A 1 91 ? 9.722 -8.202 -8.358 1.00 96.44 91 HIS A O 1
ATOM 729 N N . SER A 1 92 ? 9.090 -9.946 -7.070 1.00 96.25 92 SER A N 1
ATOM 730 C CA . SER A 1 92 ? 7.867 -9.354 -6.534 1.00 96.25 92 SER A CA 1
ATOM 731 C C . SER A 1 92 ? 7.950 -9.252 -5.017 1.00 96.25 92 SER A C 1
ATOM 733 O O . SER A 1 92 ? 8.371 -10.207 -4.369 1.00 96.25 92 SER A O 1
ATOM 735 N N . ALA A 1 93 ? 7.531 -8.117 -4.458 1.00 96.50 93 ALA A N 1
ATOM 736 C CA . ALA A 1 93 ? 7.459 -7.913 -3.013 1.00 96.50 93 ALA A CA 1
ATOM 737 C C . ALA A 1 93 ? 6.212 -7.112 -2.628 1.00 96.50 93 ALA A C 1
ATOM 739 O O . ALA A 1 93 ? 5.862 -6.143 -3.308 1.00 96.50 93 ALA A O 1
ATOM 740 N N . ALA A 1 94 ? 5.579 -7.485 -1.514 1.00 96.69 94 ALA A N 1
ATOM 741 C CA . ALA A 1 94 ? 4.497 -6.710 -0.921 1.00 96.69 94 ALA A CA 1
ATOM 742 C C . ALA A 1 94 ? 5.040 -5.368 -0.406 1.00 96.69 94 ALA A C 1
ATOM 744 O O . ALA A 1 94 ? 5.991 -5.321 0.377 1.00 96.69 94 ALA A O 1
ATOM 745 N N . MET A 1 95 ? 4.464 -4.270 -0.886 1.00 97.00 95 MET A N 1
ATOM 746 C CA . MET A 1 95 ? 4.953 -2.917 -0.667 1.00 97.00 95 MET A CA 1
ATOM 747 C C . MET A 1 95 ? 3.799 -1.925 -0.536 1.00 97.00 95 MET A C 1
ATOM 749 O O . MET A 1 95 ? 2.847 -1.933 -1.319 1.00 97.00 95 MET A O 1
ATOM 753 N N . GLY A 1 96 ? 3.938 -1.018 0.429 1.00 97.31 96 GLY A N 1
ATOM 754 C CA . GLY A 1 96 ? 3.071 0.143 0.562 1.00 97.31 96 GLY A CA 1
ATOM 755 C C . GLY A 1 96 ? 3.485 1.253 -0.404 1.00 97.31 96 GLY A C 1
ATOM 756 O O . GLY A 1 96 ? 4.660 1.636 -0.436 1.00 97.31 96 GLY A O 1
ATOM 757 N N . ILE A 1 97 ? 2.526 1.802 -1.144 1.00 97.38 97 ILE A N 1
ATOM 758 C CA . ILE A 1 97 ? 2.716 2.984 -1.992 1.00 97.38 97 ILE A CA 1
ATOM 759 C C . ILE A 1 97 ? 1.845 4.142 -1.514 1.00 97.38 97 ILE A C 1
ATOM 761 O O . ILE A 1 97 ? 0.762 3.923 -0.977 1.00 97.38 97 ILE A O 1
ATOM 765 N N . ILE A 1 98 ? 2.311 5.374 -1.713 1.00 95.88 98 ILE A N 1
ATOM 766 C CA . ILE A 1 98 ? 1.559 6.596 -1.401 1.00 95.88 98 ILE A CA 1
ATOM 767 C C . ILE A 1 98 ? 1.442 7.422 -2.671 1.00 95.88 98 ILE A C 1
ATOM 769 O O . ILE A 1 98 ? 2.453 7.648 -3.335 1.00 95.88 98 ILE A O 1
ATOM 773 N N . LEU A 1 99 ? 0.240 7.905 -2.980 1.00 93.94 99 LEU A N 1
ATOM 774 C CA . LEU A 1 99 ? 0.090 8.961 -3.974 1.00 93.94 99 LEU A CA 1
ATOM 775 C C . LEU A 1 99 ? 0.404 10.317 -3.340 1.00 93.94 99 LEU A C 1
ATOM 777 O O . LEU A 1 99 ? -0.121 10.665 -2.278 1.00 93.94 99 LEU A O 1
ATOM 781 N N . GLU A 1 100 ? 1.271 11.070 -4.000 1.00 91.06 100 GLU A N 1
ATOM 782 C CA . GLU A 1 100 ? 1.552 12.467 -3.702 1.00 91.06 100 GLU A CA 1
ATOM 783 C C . GLU A 1 100 ? 1.058 13.305 -4.874 1.00 91.06 100 GLU A C 1
ATOM 785 O O . GLU A 1 100 ? 1.486 13.107 -6.008 1.00 91.06 100 GLU A O 1
ATOM 790 N N . GLU A 1 101 ? 0.141 14.225 -4.603 1.00 83.94 101 GLU A N 1
ATOM 791 C CA . GLU A 1 101 ? -0.418 15.122 -5.609 1.00 83.94 101 GLU A CA 1
ATOM 792 C C . GLU A 1 101 ? 0.108 16.542 -5.384 1.00 83.94 101 GLU A C 1
ATOM 794 O O . GLU A 1 101 ? 0.209 17.019 -4.249 1.00 83.94 101 GLU A O 1
ATOM 799 N N . ASN A 1 102 ? 0.454 17.209 -6.479 1.00 78.81 102 ASN A N 1
ATOM 800 C CA . ASN A 1 102 ? 0.611 18.656 -6.553 1.00 78.81 102 ASN A CA 1
ATOM 801 C C . ASN A 1 102 ? -0.291 19.199 -7.674 1.00 78.81 102 ASN A C 1
ATOM 803 O O . ASN A 1 102 ? -0.956 18.424 -8.354 1.00 78.81 102 ASN A O 1
ATOM 807 N N . GLU A 1 103 ? -0.322 20.521 -7.858 1.00 67.56 103 GLU A N 1
ATOM 808 C CA . GLU A 1 103 ? -1.258 21.191 -8.778 1.00 67.56 103 GLU A CA 1
ATOM 809 C C . GLU A 1 103 ? -1.264 20.616 -10.210 1.00 67.56 103 GLU A C 1
ATOM 811 O O . GLU A 1 103 ? -2.321 20.611 -10.839 1.00 67.56 103 GLU A O 1
ATOM 816 N N . ASP A 1 104 ? -0.135 20.072 -10.687 1.00 74.25 104 ASP A N 1
ATOM 817 C CA . ASP A 1 104 ? 0.049 19.657 -12.086 1.00 74.25 104 ASP A CA 1
ATOM 818 C C . ASP A 1 104 ? 0.418 18.165 -12.259 1.00 74.25 104 ASP A C 1
ATOM 820 O O . ASP A 1 104 ? 0.553 17.676 -13.383 1.00 74.25 104 ASP A O 1
ATOM 824 N N . SER A 1 105 ? 0.629 17.407 -11.174 1.00 81.38 105 SER A N 1
ATOM 825 C CA . SER A 1 105 ? 1.121 16.025 -11.267 1.00 81.38 105 SER A CA 1
ATOM 826 C C . SER A 1 105 ? 0.774 15.147 -10.065 1.00 81.38 105 SER A C 1
ATOM 828 O O . SER A 1 105 ? 0.709 15.598 -8.922 1.00 81.38 105 SER A O 1
ATOM 830 N N . VAL A 1 106 ? 0.627 13.848 -10.342 1.00 90.31 106 VAL A N 1
ATOM 831 C CA . VAL A 1 106 ? 0.531 12.789 -9.333 1.00 90.31 106 VAL A CA 1
ATOM 832 C C . VAL A 1 106 ? 1.783 11.924 -9.410 1.00 90.31 106 VAL A C 1
ATOM 834 O O . VAL A 1 106 ? 2.140 11.412 -10.473 1.00 90.31 106 VAL A O 1
ATOM 837 N N . LEU A 1 107 ? 2.446 11.762 -8.271 1.00 95.56 107 LEU A N 1
ATOM 838 C CA . LEU A 1 107 ? 3.646 10.958 -8.092 1.00 95.56 107 LEU A CA 1
ATOM 839 C C . LEU A 1 107 ? 3.357 9.794 -7.148 1.00 95.56 107 LEU A C 1
ATOM 841 O O . LEU A 1 107 ? 2.499 9.869 -6.270 1.00 95.56 107 LEU A O 1
ATOM 845 N N . ILE A 1 108 ? 4.109 8.713 -7.317 1.00 97.19 108 ILE A N 1
ATOM 846 C CA . ILE A 1 108 ? 4.073 7.562 -6.420 1.00 97.19 108 ILE A CA 1
ATOM 847 C C . ILE A 1 108 ? 5.307 7.629 -5.531 1.00 97.19 108 ILE A C 1
ATOM 849 O O . ILE A 1 108 ? 6.434 7.656 -6.023 1.00 97.19 108 ILE A O 1
ATOM 853 N N . LYS A 1 109 ? 5.107 7.609 -4.218 1.00 97.44 109 LYS A N 1
ATOM 854 C CA . LYS A 1 109 ? 6.182 7.467 -3.241 1.00 97.44 109 LYS A CA 1
ATOM 855 C C . LYS A 1 109 ? 6.242 6.037 -2.724 1.00 97.44 109 LYS A C 1
ATOM 857 O O . LYS A 1 109 ? 5.243 5.492 -2.253 1.00 97.44 109 LYS A O 1
ATOM 862 N N . ILE A 1 110 ? 7.441 5.464 -2.761 1.00 98.00 110 ILE A N 1
ATOM 863 C CA . ILE A 1 110 ? 7.741 4.098 -2.322 1.00 98.00 110 ILE A CA 1
ATOM 864 C C . ILE A 1 110 ? 8.852 4.168 -1.281 1.00 98.00 110 ILE A C 1
ATOM 866 O O . ILE A 1 110 ? 9.821 4.910 -1.441 1.00 98.00 110 ILE A O 1
ATOM 870 N N . ARG A 1 111 ? 8.723 3.393 -0.204 1.00 97.00 111 ARG A N 1
ATOM 871 C CA . ARG A 1 111 ? 9.743 3.277 0.843 1.00 97.00 111 ARG A CA 1
ATOM 872 C C . ARG A 1 111 ? 10.246 1.850 0.901 1.00 97.00 111 ARG A C 1
ATOM 874 O O . ARG A 1 111 ? 9.454 0.951 1.159 1.00 97.00 111 ARG A O 1
ATOM 881 N N . ALA A 1 112 ? 11.544 1.654 0.712 1.00 96.88 112 ALA A N 1
ATOM 882 C CA . ALA A 1 112 ? 12.157 0.336 0.799 1.00 96.88 112 ALA A CA 1
ATOM 883 C C . ALA A 1 112 ? 13.401 0.358 1.689 1.00 96.88 112 ALA A C 1
ATOM 885 O O . ALA A 1 112 ? 14.095 1.372 1.805 1.00 96.88 112 ALA A O 1
ATOM 886 N N . TYR A 1 113 ? 13.702 -0.789 2.292 1.00 94.94 113 TYR A N 1
ATOM 887 C CA . TYR A 1 113 ? 14.974 -0.985 2.975 1.00 94.94 113 TYR A CA 1
ATOM 888 C C . TYR A 1 113 ? 16.105 -1.122 1.943 1.00 94.94 113 TYR A C 1
ATOM 890 O O . TYR A 1 113 ? 15.921 -1.840 0.953 1.00 94.94 113 TYR A O 1
ATOM 898 N N . PRO A 1 114 ? 17.285 -0.510 2.167 1.00 90.88 114 PRO A N 1
ATOM 899 C CA . PRO A 1 114 ? 18.441 -0.636 1.276 1.00 90.88 114 PRO A CA 1
ATOM 900 C C . PRO A 1 114 ? 18.866 -2.085 0.996 1.00 90.88 114 PRO A C 1
ATOM 902 O O . PRO A 1 114 ? 19.389 -2.388 -0.073 1.00 90.88 114 PRO A O 1
ATOM 905 N N . SER A 1 115 ? 18.646 -2.985 1.956 1.00 93.38 115 SER A N 1
ATOM 906 C CA . SER A 1 115 ? 18.967 -4.411 1.854 1.00 93.38 115 SER A CA 1
ATOM 907 C C . SER A 1 115 ? 17.921 -5.231 1.090 1.00 93.38 115 SER A C 1
ATOM 909 O O . SER A 1 115 ? 18.195 -6.379 0.750 1.00 93.38 115 SER A O 1
ATOM 911 N N . SER A 1 116 ? 16.738 -4.677 0.806 1.00 95.69 116 SER A N 1
ATOM 912 C CA . SER A 1 116 ? 15.679 -5.398 0.090 1.00 95.69 116 SER A CA 1
ATOM 913 C C . SER A 1 116 ? 16.001 -5.553 -1.399 1.00 95.69 116 SER A C 1
ATOM 915 O O . SER A 1 116 ? 16.544 -4.638 -2.022 1.00 95.69 116 SER A O 1
ATOM 917 N N . LYS A 1 117 ? 15.601 -6.686 -1.993 1.00 96.56 117 LYS A N 1
ATOM 918 C CA . LYS A 1 117 ? 15.751 -6.941 -3.437 1.00 96.56 117 LYS A CA 1
ATOM 919 C C . LYS A 1 117 ? 15.049 -5.867 -4.271 1.00 96.56 117 LYS A C 1
ATOM 921 O O . LYS A 1 117 ? 15.674 -5.290 -5.151 1.00 96.56 117 LYS A O 1
ATOM 926 N N . THR A 1 118 ? 13.801 -5.521 -3.945 1.00 97.50 118 THR A N 1
ATOM 927 C CA . THR A 1 118 ? 13.071 -4.431 -4.620 1.00 97.50 118 THR A CA 1
ATOM 928 C C . THR A 1 118 ? 13.810 -3.098 -4.523 1.00 97.50 118 THR A C 1
ATOM 930 O O . THR A 1 118 ? 13.975 -2.426 -5.536 1.00 97.50 118 THR A O 1
ATOM 933 N N . GLY A 1 119 ? 14.318 -2.724 -3.342 1.00 97.38 119 GLY A N 1
ATOM 934 C CA . GLY A 1 119 ? 15.098 -1.494 -3.176 1.00 97.38 119 GLY A CA 1
ATOM 935 C C . GLY A 1 119 ? 16.361 -1.474 -4.042 1.00 97.38 119 GLY A C 1
ATOM 936 O O . GLY A 1 119 ? 16.612 -0.492 -4.737 1.00 97.38 119 GLY A O 1
ATOM 937 N N . GLN A 1 120 ? 17.124 -2.568 -4.064 1.00 97.50 120 GLN A N 1
ATOM 938 C CA . GLN A 1 120 ? 18.321 -2.697 -4.904 1.00 97.50 120 GLN A CA 1
ATOM 939 C C . GLN A 1 120 ? 17.987 -2.651 -6.398 1.00 97.50 120 GLN A C 1
ATOM 941 O O . GLN A 1 120 ? 18.645 -1.939 -7.156 1.00 97.50 120 GLN A O 1
ATOM 946 N N . ASN A 1 121 ? 16.936 -3.352 -6.815 1.00 98.38 121 ASN A N 1
ATOM 947 C CA . ASN A 1 121 ? 16.469 -3.364 -8.196 1.00 98.38 121 ASN A CA 1
ATOM 948 C C . ASN A 1 121 ? 16.047 -1.963 -8.660 1.00 98.38 121 ASN A C 1
ATOM 950 O O . ASN A 1 121 ? 16.422 -1.537 -9.752 1.00 98.38 121 ASN A O 1
ATOM 954 N N . LEU A 1 122 ? 15.332 -1.209 -7.817 1.00 98.06 122 LEU A N 1
ATOM 955 C CA . LEU A 1 122 ? 14.930 0.168 -8.117 1.00 98.06 122 LEU A CA 1
ATOM 956 C C . LEU A 1 122 ? 16.116 1.139 -8.157 1.00 98.06 122 LEU A C 1
ATOM 958 O O . LEU A 1 122 ? 16.114 2.042 -8.989 1.00 98.06 122 LEU A O 1
ATOM 962 N N . LEU A 1 123 ? 17.146 0.949 -7.325 1.00 96.88 123 LEU A N 1
ATOM 963 C CA . LEU A 1 123 ? 18.385 1.735 -7.409 1.00 96.88 123 LEU A CA 1
ATOM 964 C C . LEU A 1 123 ? 19.144 1.505 -8.723 1.00 96.88 123 LEU A C 1
ATOM 966 O O . LEU A 1 123 ? 19.797 2.420 -9.215 1.00 96.88 123 LEU A O 1
ATOM 970 N N . ILE A 1 124 ? 19.096 0.285 -9.262 1.00 95.44 124 ILE A N 1
ATOM 971 C CA . ILE A 1 124 ? 19.837 -0.101 -10.470 1.00 95.44 124 ILE A CA 1
ATOM 972 C C . ILE A 1 124 ? 19.070 0.291 -11.734 1.00 95.44 124 ILE A C 1
ATOM 974 O O . ILE A 1 124 ? 19.635 0.917 -12.625 1.00 95.44 124 ILE A O 1
ATOM 978 N N . ASN A 1 125 ? 17.796 -0.097 -11.816 1.00 95.06 125 ASN A N 1
ATOM 979 C CA . ASN A 1 125 ? 17.009 -0.017 -13.046 1.00 95.06 125 ASN A CA 1
ATOM 980 C C . ASN A 1 125 ? 16.044 1.172 -13.062 1.00 95.06 125 ASN A C 1
ATOM 982 O O . ASN A 1 125 ? 15.641 1.616 -14.133 1.00 95.06 125 ASN A O 1
ATOM 986 N N . GLY A 1 126 ? 15.646 1.685 -11.893 1.00 97.25 126 GLY A N 1
ATOM 987 C CA . GLY A 1 126 ? 14.729 2.820 -11.783 1.00 97.25 126 GLY A CA 1
ATOM 988 C C . GLY A 1 126 ? 13.341 2.580 -12.382 1.00 97.25 126 GLY A C 1
ATOM 989 O O . GLY A 1 126 ? 12.622 3.544 -12.617 1.00 97.25 126 GLY A O 1
ATOM 990 N N . LEU A 1 127 ? 12.957 1.332 -12.651 1.00 98.50 127 LEU A N 1
ATOM 991 C CA . LEU A 1 127 ? 11.686 0.954 -13.266 1.00 98.50 127 LEU A CA 1
ATOM 992 C C . LEU A 1 127 ? 10.988 -0.096 -12.408 1.00 98.50 127 LEU A C 1
ATOM 994 O O . LEU A 1 127 ? 11.641 -0.962 -11.821 1.00 98.50 127 LEU A O 1
ATOM 998 N N . GLY A 1 128 ? 9.662 -0.044 -12.374 1.00 98.56 128 GLY A N 1
ATOM 999 C CA . GLY A 1 128 ? 8.859 -1.022 -11.657 1.00 98.56 128 GLY A CA 1
ATOM 1000 C C . GLY A 1 128 ? 7.397 -1.004 -12.075 1.00 98.56 128 GLY A C 1
ATOM 1001 O O . GLY A 1 128 ? 6.943 -0.099 -12.779 1.00 98.56 128 GLY A O 1
ATOM 1002 N N . VAL A 1 129 ? 6.667 -2.016 -11.617 1.00 98.69 129 VAL A N 1
ATOM 1003 C CA . VAL A 1 129 ? 5.216 -2.114 -11.784 1.00 98.69 129 VAL A CA 1
ATOM 1004 C C . VAL A 1 129 ? 4.579 -2.264 -10.415 1.00 98.69 129 VAL A C 1
ATOM 1006 O O . VAL A 1 129 ? 4.933 -3.173 -9.668 1.00 98.69 129 VAL A O 1
ATOM 1009 N N . VAL A 1 130 ? 3.636 -1.388 -10.085 1.00 98.38 130 VAL A N 1
ATOM 1010 C CA . VAL A 1 130 ? 2.698 -1.602 -8.981 1.00 98.38 130 VAL A CA 1
ATOM 1011 C C . VAL A 1 130 ? 1.600 -2.525 -9.486 1.00 98.38 130 VAL A C 1
ATOM 1013 O O . VAL A 1 130 ? 0.967 -2.221 -10.491 1.00 98.38 130 VAL A O 1
ATOM 1016 N N . ASN A 1 131 ? 1.350 -3.616 -8.777 1.00 97.38 131 ASN A N 1
ATOM 1017 C CA . ASN A 1 131 ? 0.275 -4.557 -9.052 1.00 97.38 131 ASN A CA 1
ATOM 1018 C C . ASN A 1 131 ? -0.750 -4.462 -7.917 1.00 97.38 131 ASN A C 1
ATOM 1020 O O . ASN A 1 131 ? -0.425 -4.700 -6.749 1.00 97.38 131 ASN A O 1
ATOM 1024 N N . ILE A 1 132 ? -1.984 -4.105 -8.262 1.00 95.81 132 ILE A N 1
ATOM 1025 C CA . ILE A 1 132 ? -3.122 -4.076 -7.342 1.00 95.81 132 ILE A CA 1
ATOM 1026 C C . ILE A 1 132 ? -3.815 -5.426 -7.454 1.00 95.81 132 ILE A C 1
ATOM 1028 O O . ILE A 1 132 ? -4.308 -5.775 -8.520 1.00 95.81 132 ILE A O 1
ATOM 1032 N N . THR A 1 133 ? -3.838 -6.190 -6.369 1.00 92.06 133 THR A N 1
ATOM 1033 C CA . THR A 1 133 ? -4.297 -7.584 -6.358 1.00 92.06 133 THR A CA 1
ATOM 1034 C C . THR A 1 133 ? -5.102 -7.880 -5.097 1.00 92.06 133 THR A C 1
ATOM 1036 O O . THR A 1 133 ? -5.239 -7.025 -4.217 1.00 92.06 133 THR A O 1
ATOM 1039 N N . ASP A 1 134 ? -5.644 -9.087 -5.015 1.00 88.69 134 ASP A N 1
ATOM 1040 C CA . ASP A 1 134 ? -6.283 -9.626 -3.824 1.00 88.69 134 ASP A CA 1
ATOM 1041 C C . ASP A 1 134 ? -5.337 -9.648 -2.593 1.00 88.69 134 ASP A C 1
ATOM 1043 O O . ASP A 1 134 ? -4.127 -9.872 -2.719 1.00 88.69 134 ASP A O 1
ATOM 1047 N N . PRO A 1 135 ? -5.861 -9.430 -1.371 1.00 90.06 135 PRO A N 1
ATOM 1048 C CA . PRO A 1 135 ? -5.058 -9.488 -0.148 1.00 90.06 135 PRO A CA 1
ATOM 1049 C C . PRO A 1 135 ? -4.378 -10.836 0.123 1.00 90.06 135 PRO A C 1
ATOM 1051 O O . PRO A 1 135 ? -3.357 -10.863 0.807 1.00 90.06 135 PRO A O 1
ATOM 1054 N N . GLU A 1 136 ? -4.904 -11.948 -0.392 1.00 90.81 136 GLU A N 1
ATOM 1055 C CA . GLU A 1 136 ? -4.314 -13.269 -0.170 1.00 90.81 136 GLU A CA 1
ATOM 1056 C C . GLU A 1 136 ? -2.965 -13.395 -0.890 1.00 90.81 136 GLU A C 1
ATOM 1058 O O . GLU A 1 136 ? -1.971 -13.782 -0.271 1.00 90.81 136 GLU A O 1
ATOM 1063 N N . LEU A 1 137 ? -2.875 -12.971 -2.153 1.00 91.25 137 LEU A N 1
ATOM 1064 C CA . LEU A 1 137 ? -1.615 -12.939 -2.890 1.00 91.25 137 LEU A CA 1
ATOM 1065 C C . LEU A 1 137 ? -0.594 -12.007 -2.225 1.00 91.25 137 LEU A C 1
ATOM 1067 O O . LEU A 1 137 ? 0.584 -12.359 -2.143 1.00 91.25 137 LEU A O 1
ATOM 1071 N N . LEU A 1 138 ? -1.033 -10.858 -1.692 1.00 92.19 138 LEU A N 1
ATOM 1072 C CA . LEU A 1 138 ? -0.178 -9.965 -0.898 1.00 92.19 138 LEU A CA 1
ATOM 1073 C C . LEU A 1 138 ? 0.441 -10.689 0.304 1.00 92.19 138 LEU A C 1
ATOM 1075 O O . LEU A 1 138 ? 1.648 -10.583 0.524 1.00 92.19 138 LEU A O 1
ATOM 1079 N N . ILE A 1 139 ? -0.369 -11.439 1.059 1.00 92.75 139 ILE A N 1
ATOM 1080 C CA . ILE A 1 139 ? 0.078 -12.209 2.228 1.00 92.75 139 ILE A CA 1
ATOM 1081 C C . ILE A 1 139 ? 1.061 -13.303 1.806 1.00 92.75 139 ILE A C 1
ATOM 1083 O O . ILE A 1 139 ? 2.132 -13.421 2.400 1.00 92.75 139 ILE A O 1
ATOM 1087 N N . ARG A 1 140 ? 0.743 -14.069 0.756 1.00 93.12 140 ARG A N 1
ATOM 1088 C CA . ARG A 1 140 ? 1.615 -15.144 0.257 1.00 93.12 140 ARG A CA 1
ATOM 1089 C C . ARG A 1 140 ? 2.979 -14.608 -0.173 1.00 93.12 140 ARG A C 1
ATOM 1091 O O . ARG A 1 140 ? 3.996 -15.175 0.214 1.00 93.12 140 ARG A O 1
ATOM 1098 N N . VAL A 1 141 ? 3.003 -13.490 -0.903 1.00 93.00 141 VAL A N 1
ATOM 1099 C CA . VAL A 1 141 ? 4.252 -12.824 -1.305 1.00 93.00 141 VAL A CA 1
ATOM 1100 C C . VAL A 1 141 ? 5.016 -12.277 -0.101 1.00 93.00 141 VAL A C 1
ATOM 1102 O O . VAL A 1 141 ? 6.231 -12.417 -0.052 1.00 93.00 141 VAL A O 1
ATOM 1105 N N . ALA A 1 142 ? 4.338 -11.678 0.881 1.00 92.31 142 ALA A N 1
ATOM 1106 C CA . ALA A 1 142 ? 4.990 -11.160 2.085 1.00 92.31 142 ALA A CA 1
ATOM 1107 C C . ALA A 1 142 ? 5.621 -12.259 2.959 1.00 92.31 142 ALA A C 1
ATOM 1109 O O . ALA A 1 142 ? 6.586 -11.989 3.669 1.00 92.31 142 ALA A O 1
ATOM 1110 N N . LEU A 1 143 ? 5.072 -13.476 2.916 1.00 92.12 143 LEU A N 1
ATOM 1111 C CA . LEU A 1 143 ? 5.564 -14.647 3.646 1.00 92.12 143 LEU A CA 1
ATOM 1112 C C . LEU A 1 143 ? 6.581 -15.482 2.851 1.00 92.12 143 LEU A C 1
ATOM 1114 O O . LEU A 1 143 ? 6.950 -16.562 3.309 1.00 92.12 143 LEU A O 1
ATOM 1118 N N . ASP A 1 144 ? 6.988 -15.033 1.657 1.00 86.38 144 ASP A N 1
ATOM 1119 C CA . ASP A 1 144 ? 7.816 -15.805 0.719 1.00 86.38 144 ASP A CA 1
ATOM 1120 C C . ASP A 1 144 ? 7.251 -17.220 0.438 1.00 86.38 144 ASP A C 1
ATOM 1122 O O . ASP A 1 144 ? 7.977 -18.149 0.075 1.00 86.38 144 ASP A O 1
ATOM 1126 N N . MET A 1 145 ? 5.932 -17.404 0.586 1.00 85.81 145 MET A N 1
ATOM 1127 C CA . MET A 1 145 ? 5.263 -18.652 0.223 1.00 85.81 145 MET A CA 1
ATOM 1128 C C . MET A 1 145 ? 5.278 -18.772 -1.295 1.00 85.81 145 MET A C 1
ATOM 1130 O O . MET A 1 145 ? 4.909 -17.780 -1.918 1.00 85.81 145 MET A O 1
ATOM 1134 N N . PRO A 1 146 ? 5.603 -19.940 -1.893 1.00 68.12 146 PRO A N 1
ATOM 1135 C CA . PRO A 1 146 ? 5.743 -20.100 -3.341 1.00 68.12 146 PRO A CA 1
ATOM 1136 C C . PRO A 1 146 ? 4.480 -19.615 -4.053 1.00 68.12 146 PRO A C 1
ATOM 1138 O O . PRO A 1 146 ? 3.471 -20.329 -4.066 1.00 68.12 146 PRO A O 1
ATOM 1141 N N . PRO A 1 147 ? 4.471 -18.390 -4.597 1.00 66.00 147 PRO A N 1
ATOM 1142 C CA . PRO A 1 147 ? 3.273 -17.871 -5.197 1.00 66.00 147 PRO A CA 1
ATOM 1143 C C . PRO A 1 147 ? 3.333 -18.297 -6.660 1.00 66.00 147 PRO A C 1
ATOM 1145 O O . PRO A 1 147 ? 4.371 -18.172 -7.313 1.00 66.00 147 PRO A O 1
ATOM 1148 N N . GLU A 1 148 ? 2.232 -18.819 -7.191 1.00 79.50 148 GLU A N 1
ATOM 1149 C CA . GLU A 1 148 ? 2.103 -19.077 -8.626 1.00 79.50 148 GLU A CA 1
ATOM 1150 C C . GLU A 1 148 ? 1.957 -17.727 -9.350 1.00 79.50 148 GLU A C 1
ATOM 1152 O O . GLU A 1 148 ? 0.904 -17.375 -9.871 1.00 79.50 148 GLU A O 1
ATOM 1157 N N . ILE A 1 149 ? 3.010 -16.904 -9.303 1.00 90.69 149 ILE A N 1
ATOM 1158 C CA . ILE A 1 149 ? 3.065 -15.631 -10.010 1.00 90.69 149 ILE A CA 1
ATOM 1159 C C . ILE A 1 149 ? 3.402 -15.937 -11.455 1.00 90.69 149 ILE A C 1
ATOM 1161 O O . ILE A 1 149 ? 4.529 -16.301 -11.795 1.00 90.69 149 ILE A O 1
ATOM 1165 N N . VAL A 1 150 ? 2.423 -15.708 -12.317 1.00 94.75 150 VAL A N 1
ATOM 1166 C CA . VAL A 1 150 ? 2.635 -15.691 -13.757 1.00 94.75 150 VAL A CA 1
ATOM 1167 C C . VAL A 1 150 ? 2.939 -14.257 -14.174 1.00 94.75 150 VAL A C 1
ATOM 1169 O O . VAL A 1 150 ? 2.063 -13.385 -14.163 1.00 94.75 150 VAL A O 1
ATOM 1172 N N . TYR A 1 151 ? 4.201 -14.022 -14.528 1.00 96.56 151 TYR A N 1
ATOM 1173 C CA . TYR A 1 151 ? 4.678 -12.753 -15.065 1.00 96.56 151 TYR A CA 1
ATOM 1174 C C . TYR A 1 151 ? 4.294 -12.606 -16.537 1.00 96.56 151 TYR A C 1
ATOM 1176 O O . TYR A 1 151 ? 4.535 -13.501 -17.345 1.00 96.56 151 TYR A O 1
ATOM 1184 N N . VAL A 1 152 ? 3.755 -11.447 -16.901 1.00 97.06 152 VAL A N 1
ATOM 1185 C CA . VAL A 1 152 ? 3.450 -11.077 -18.288 1.00 97.06 152 VAL A CA 1
ATOM 1186 C C . VAL A 1 152 ? 4.077 -9.735 -18.630 1.00 97.06 152 VAL A C 1
ATOM 1188 O O . VAL A 1 152 ? 4.409 -8.934 -17.755 1.00 97.06 152 VAL A O 1
ATOM 1191 N N . LYS A 1 153 ? 4.269 -9.485 -19.924 1.00 97.56 153 LYS A N 1
ATOM 1192 C CA . LYS A 1 153 ? 4.878 -8.244 -20.399 1.00 97.56 153 LYS A CA 1
ATOM 1193 C C . LYS A 1 153 ? 4.019 -7.031 -20.006 1.00 97.56 153 LYS A C 1
ATOM 1195 O O . LYS A 1 153 ? 2.788 -7.077 -20.085 1.00 97.56 153 LYS A O 1
ATOM 1200 N N . SER A 1 154 ? 4.693 -5.959 -19.603 1.00 97.06 154 SER A N 1
ATOM 1201 C CA . SER A 1 154 ? 4.092 -4.638 -19.394 1.00 97.06 154 SER A CA 1
ATOM 1202 C C . SER A 1 154 ? 3.963 -3.870 -20.709 1.00 97.06 154 SER A C 1
ATOM 1204 O O . SER A 1 154 ? 4.537 -4.264 -21.730 1.00 97.06 154 SER A O 1
ATOM 1206 N N . SER A 1 155 ? 3.199 -2.783 -20.707 1.00 95.19 155 SER A N 1
ATOM 1207 C CA . SER A 1 155 ? 2.842 -2.079 -21.937 1.00 95.19 155 SER A CA 1
ATOM 1208 C C . SER A 1 155 ? 3.975 -1.198 -22.457 1.00 95.19 155 SER A C 1
ATOM 1210 O O . SER A 1 155 ? 4.223 -1.185 -23.662 1.00 95.19 155 SER A O 1
ATOM 1212 N N . CYS A 1 156 ? 4.683 -0.481 -21.578 1.00 95.31 156 CYS A N 1
ATOM 1213 C CA . CYS A 1 156 ? 5.697 0.500 -21.979 1.00 95.31 156 CYS A CA 1
ATOM 1214 C C . CYS A 1 156 ? 7.086 0.305 -21.349 1.00 95.31 156 CYS A C 1
ATOM 1216 O O . CYS A 1 156 ? 8.039 0.927 -21.820 1.00 95.31 156 CYS A O 1
ATOM 1218 N N . ILE A 1 157 ? 7.246 -0.567 -20.344 1.00 97.00 157 ILE A N 1
ATOM 1219 C CA . ILE A 1 157 ? 8.548 -0.834 -19.700 1.00 97.00 157 ILE A CA 1
ATOM 1220 C C . ILE A 1 157 ? 8.988 -2.305 -19.769 1.00 97.00 157 ILE A C 1
ATOM 1222 O O . ILE A 1 157 ? 8.186 -3.216 -19.954 1.00 97.00 157 ILE A O 1
ATOM 1226 N N . GLY A 1 158 ? 10.293 -2.541 -19.581 1.00 96.06 158 GLY A N 1
ATOM 1227 C CA . GLY A 1 158 ? 10.908 -3.878 -19.574 1.00 96.06 158 GLY A CA 1
ATOM 1228 C C . GLY A 1 158 ? 10.745 -4.677 -18.272 1.00 96.06 158 GLY A C 1
ATOM 1229 O O . GLY A 1 158 ? 11.281 -5.775 -18.168 1.00 96.06 158 GLY A O 1
ATOM 1230 N N . VAL A 1 159 ? 10.031 -4.145 -17.278 1.00 98.06 159 VAL A N 1
ATOM 1231 C CA . VAL A 1 159 ? 9.697 -4.855 -16.033 1.00 98.06 159 VAL A CA 1
ATOM 1232 C C . VAL A 1 159 ? 8.340 -5.530 -16.212 1.00 98.06 159 VAL A C 1
ATOM 1234 O O . VAL A 1 159 ? 7.404 -4.833 -16.599 1.00 98.06 159 VAL A O 1
ATOM 1237 N N . PRO A 1 160 ? 8.192 -6.842 -15.957 1.00 98.00 160 PRO A N 1
ATOM 1238 C CA . PRO A 1 160 ? 6.916 -7.519 -16.144 1.00 98.00 160 PRO A CA 1
ATOM 1239 C C . PRO A 1 160 ? 5.908 -7.156 -15.053 1.00 98.00 160 PRO A C 1
ATOM 1241 O O . PRO A 1 160 ? 6.264 -6.678 -13.976 1.00 98.00 160 PRO A O 1
ATOM 1244 N N . ARG A 1 161 ? 4.642 -7.441 -15.337 1.00 97.44 161 ARG A N 1
ATOM 1245 C CA . ARG A 1 161 ? 3.511 -7.309 -14.421 1.00 97.44 161 ARG A CA 1
ATOM 1246 C C . ARG A 1 161 ? 2.954 -8.681 -14.042 1.00 97.44 161 ARG A C 1
ATOM 1248 O O . ARG A 1 161 ? 3.211 -9.669 -14.728 1.00 97.44 161 ARG A O 1
ATOM 1255 N N . ILE A 1 162 ? 2.184 -8.748 -12.966 1.00 96.00 162 ILE A N 1
ATOM 1256 C CA . ILE A 1 162 ? 1.516 -9.969 -12.504 1.00 96.00 162 ILE A CA 1
ATOM 1257 C C . ILE A 1 162 ? 0.210 -10.142 -13.283 1.00 96.00 162 ILE A C 1
ATOM 1259 O O . ILE A 1 162 ? -0.638 -9.257 -13.254 1.00 96.00 162 ILE A O 1
ATOM 1263 N N . SER A 1 163 ? 0.047 -11.261 -13.989 1.00 93.38 163 SER A N 1
ATOM 1264 C CA . SER A 1 163 ? -1.071 -11.474 -14.928 1.00 93.38 163 SER A CA 1
ATOM 1265 C C . SER A 1 163 ? -2.469 -11.408 -14.309 1.00 93.38 163 SER A C 1
ATOM 1267 O O . SER A 1 163 ? -3.385 -10.913 -14.958 1.00 93.38 163 SER A O 1
ATOM 1269 N N . ASN A 1 164 ? -2.636 -11.880 -13.074 1.00 89.19 164 ASN A N 1
ATOM 1270 C CA . ASN A 1 164 ? -3.918 -11.944 -12.371 1.00 89.19 164 ASN A CA 1
ATOM 1271 C C . ASN A 1 164 ? -4.166 -10.753 -11.431 1.00 89.19 164 ASN A C 1
ATOM 1273 O O . ASN A 1 164 ? -5.158 -10.751 -10.707 1.00 89.19 164 ASN A O 1
ATOM 1277 N N . ALA A 1 165 ? -3.290 -9.744 -11.428 1.00 93.12 165 ALA A N 1
ATOM 1278 C CA . ALA A 1 165 ? -3.559 -8.519 -10.688 1.00 93.12 165 ALA A CA 1
ATOM 1279 C C . ALA A 1 165 ? -4.708 -7.744 -11.351 1.00 93.12 165 ALA A C 1
ATOM 1281 O O . ALA A 1 165 ? -4.827 -7.696 -12.570 1.00 93.12 165 ALA A O 1
ATOM 1282 N N . ALA A 1 166 ? -5.554 -7.117 -10.543 1.00 93.19 166 ALA A N 1
ATOM 1283 C CA . ALA A 1 166 ? -6.724 -6.384 -11.007 1.00 93.19 166 ALA A CA 1
ATOM 1284 C C . ALA A 1 166 ? -6.368 -5.072 -11.732 1.00 93.19 166 ALA A C 1
ATOM 1286 O O . ALA A 1 166 ? -7.119 -4.608 -12.591 1.00 93.19 166 ALA A O 1
ATOM 1287 N N . ALA A 1 167 ? -5.234 -4.464 -11.373 1.00 95.62 167 ALA A N 1
ATOM 1288 C CA . ALA A 1 167 ? -4.717 -3.263 -12.015 1.00 95.62 167 ALA A CA 1
ATOM 1289 C C . ALA A 1 167 ? -3.195 -3.156 -11.909 1.00 95.62 167 ALA A C 1
ATOM 1291 O O . ALA A 1 167 ? -2.564 -3.756 -11.033 1.00 95.62 167 ALA A O 1
ATOM 1292 N N . TRP A 1 168 ? -2.621 -2.338 -12.788 1.00 97.00 168 TRP A N 1
ATOM 1293 C CA . TRP A 1 168 ? -1.188 -2.126 -12.915 1.00 97.00 168 TRP A CA 1
ATOM 1294 C C . TRP A 1 168 ? -0.852 -0.657 -13.086 1.00 97.00 168 TRP A C 1
ATOM 1296 O O . TRP A 1 168 ? -1.514 0.060 -13.837 1.00 97.00 168 TRP A O 1
ATOM 1306 N N . ILE A 1 169 ? 0.228 -0.232 -12.436 1.00 97.62 169 ILE A N 1
ATOM 1307 C CA . ILE A 1 169 ? 0.816 1.087 -12.644 1.00 97.62 169 ILE A CA 1
ATOM 1308 C C . ILE A 1 169 ? 2.296 0.907 -12.955 1.00 97.62 169 ILE A C 1
ATOM 1310 O O . ILE A 1 169 ? 3.094 0.565 -12.082 1.00 97.62 169 ILE A O 1
ATOM 1314 N N . GLU A 1 170 ? 2.662 1.126 -14.211 1.00 98.44 170 GLU A N 1
ATOM 1315 C CA . GLU A 1 170 ? 4.056 1.158 -14.648 1.00 98.44 170 GLU A CA 1
ATOM 1316 C C . GLU A 1 170 ? 4.659 2.497 -14.242 1.00 98.44 170 GLU A C 1
ATOM 1318 O O . GLU A 1 170 ? 4.041 3.542 -14.454 1.00 98.44 170 GLU A O 1
ATOM 1323 N N . PHE A 1 171 ? 5.857 2.492 -13.664 1.00 98.50 171 PHE A N 1
ATOM 1324 C CA . PHE A 1 171 ? 6.476 3.715 -13.168 1.00 98.50 171 PHE A CA 1
ATOM 1325 C C . PHE A 1 171 ? 7.979 3.775 -13.424 1.00 98.50 171 PHE A C 1
ATOM 1327 O O . PHE A 1 171 ? 8.660 2.760 -13.594 1.00 98.50 171 PHE A O 1
ATOM 1334 N N . LYS A 1 172 ? 8.498 5.005 -13.377 1.00 98.31 172 LYS A N 1
ATOM 1335 C CA . LYS A 1 172 ? 9.928 5.305 -13.383 1.00 98.31 172 LYS A CA 1
ATOM 1336 C C . LYS A 1 172 ? 10.312 6.137 -12.169 1.00 98.31 172 LYS A C 1
ATOM 1338 O O . LYS A 1 172 ? 9.684 7.149 -11.883 1.00 98.31 172 LYS A O 1
ATOM 1343 N N . VAL A 1 173 ? 11.382 5.747 -11.493 1.00 98.44 173 VAL A N 1
ATOM 1344 C CA . VAL A 1 173 ? 12.015 6.524 -10.428 1.00 98.44 173 VAL A CA 1
ATOM 1345 C C . VAL A 1 173 ? 12.591 7.809 -11.025 1.00 98.44 173 VAL A C 1
ATOM 1347 O O . VAL A 1 173 ? 13.403 7.770 -11.950 1.00 98.44 173 VAL A O 1
ATOM 1350 N N . ILE A 1 174 ? 12.173 8.950 -10.483 1.00 97.62 174 ILE A N 1
ATOM 1351 C CA . ILE A 1 174 ? 12.649 10.285 -10.874 1.00 97.62 174 ILE A CA 1
ATOM 1352 C C . ILE A 1 174 ? 13.451 10.968 -9.766 1.00 97.62 174 ILE A C 1
ATOM 1354 O O . ILE A 1 174 ? 14.212 11.892 -10.041 1.00 97.62 174 ILE A O 1
ATOM 1358 N N . ASN A 1 175 ? 13.305 10.521 -8.517 1.00 97.06 175 ASN A N 1
ATOM 1359 C CA . ASN A 1 175 ? 14.093 11.016 -7.395 1.00 97.06 175 ASN A CA 1
ATOM 1360 C C . ASN A 1 175 ? 14.314 9.907 -6.364 1.00 97.06 175 ASN A C 1
ATOM 1362 O O . ASN A 1 175 ? 13.453 9.050 -6.162 1.00 97.06 175 ASN A O 1
ATOM 1366 N N . ILE A 1 176 ? 15.472 9.944 -5.713 1.00 97.19 176 ILE A N 1
ATOM 1367 C CA . ILE A 1 176 ? 15.874 9.013 -4.666 1.00 97.19 176 ILE A CA 1
ATOM 1368 C C . ILE A 1 176 ? 16.399 9.846 -3.507 1.00 97.19 176 ILE A C 1
ATOM 1370 O O . ILE A 1 176 ? 17.308 10.661 -3.674 1.00 97.19 176 ILE A O 1
ATOM 1374 N N . SER A 1 177 ? 15.867 9.609 -2.316 1.00 96.12 177 SER A N 1
ATOM 1375 C CA . SER A 1 177 ? 16.413 10.167 -1.087 1.00 96.12 177 SER A CA 1
ATOM 1376 C C . SER A 1 177 ? 16.650 9.051 -0.074 1.00 96.12 177 SER A C 1
ATOM 1378 O O . SER A 1 177 ? 15.968 8.027 -0.070 1.00 96.12 177 SER A O 1
ATOM 1380 N N . LYS A 1 178 ? 17.657 9.223 0.782 1.00 91.88 178 LYS A N 1
ATOM 1381 C CA . LYS A 1 178 ? 17.902 8.319 1.906 1.00 91.88 178 LYS A CA 1
ATOM 1382 C C . LYS A 1 178 ? 17.578 9.063 3.189 1.00 91.88 178 LYS A C 1
ATOM 1384 O O . LYS A 1 178 ? 18.171 10.105 3.464 1.00 91.88 178 LYS A O 1
ATOM 1389 N N . LYS A 1 179 ? 16.658 8.514 3.976 1.00 85.31 179 LYS A N 1
ATOM 1390 C CA . LYS A 1 179 ? 16.301 9.028 5.295 1.00 85.31 179 LYS A CA 1
ATOM 1391 C C . LYS A 1 179 ? 16.434 7.895 6.301 1.00 85.31 179 LYS A C 1
ATOM 1393 O O . LYS A 1 179 ? 15.649 6.950 6.289 1.00 85.31 179 LYS A O 1
ATOM 1398 N N . ASN A 1 180 ? 17.426 8.009 7.181 1.00 86.00 180 ASN A N 1
ATOM 1399 C CA . ASN A 1 180 ? 17.792 6.965 8.139 1.00 86.00 180 ASN A CA 1
ATOM 1400 C C . ASN A 1 180 ? 18.086 5.635 7.404 1.00 86.00 180 ASN A C 1
ATOM 1402 O O . ASN A 1 180 ? 18.812 5.618 6.407 1.00 86.00 180 ASN A O 1
ATOM 1406 N N . GLU A 1 181 ? 17.476 4.543 7.863 1.00 90.50 181 GLU A N 1
ATOM 1407 C CA . GLU A 1 181 ? 17.577 3.191 7.299 1.00 90.50 181 GLU A CA 1
ATOM 1408 C C . GLU A 1 181 ? 16.617 2.933 6.121 1.00 90.50 181 GLU A C 1
ATOM 1410 O O . GLU A 1 181 ? 16.445 1.791 5.699 1.00 90.50 181 GLU A O 1
ATOM 1415 N N . ILE A 1 182 ? 15.957 3.968 5.589 1.00 94.81 182 ILE A N 1
ATOM 1416 C CA . ILE A 1 182 ? 14.950 3.847 4.527 1.00 94.81 182 ILE A CA 1
ATOM 1417 C C . ILE A 1 182 ? 15.392 4.637 3.294 1.00 94.81 182 ILE A C 1
ATOM 1419 O O . ILE A 1 182 ? 15.885 5.765 3.392 1.00 94.81 182 ILE A O 1
ATOM 1423 N N . ILE A 1 183 ? 15.180 4.045 2.121 1.00 96.25 183 ILE A N 1
ATOM 1424 C CA . ILE A 1 183 ? 15.269 4.732 0.834 1.00 96.25 183 ILE A CA 1
ATOM 1425 C C . ILE A 1 183 ? 13.858 5.126 0.416 1.00 96.25 183 ILE A C 1
ATOM 1427 O O . ILE A 1 183 ? 12.962 4.279 0.366 1.00 96.25 183 ILE A O 1
ATOM 1431 N N . GLU A 1 184 ? 13.664 6.408 0.129 1.00 97.50 184 GLU A N 1
ATOM 1432 C CA . GLU A 1 184 ? 12.445 6.917 -0.485 1.00 97.50 184 GLU A CA 1
ATOM 1433 C C . GLU A 1 184 ? 12.673 7.081 -1.988 1.00 97.50 184 GLU A C 1
ATOM 1435 O O . GLU A 1 184 ? 13.609 7.755 -2.422 1.00 97.50 184 GLU A O 1
ATOM 1440 N N . PHE A 1 185 ? 11.793 6.473 -2.775 1.00 97.94 185 PHE A N 1
ATOM 1441 C CA . PHE A 1 185 ? 11.738 6.623 -4.220 1.00 97.94 185 PHE A CA 1
ATOM 1442 C C . PHE A 1 185 ? 10.517 7.462 -4.566 1.00 97.94 185 PHE A C 1
ATOM 1444 O O . PHE A 1 185 ? 9.402 7.121 -4.167 1.00 97.94 185 PHE A O 1
ATOM 1451 N N . ILE A 1 186 ? 10.735 8.544 -5.307 1.00 97.81 186 ILE A N 1
ATOM 1452 C CA . ILE A 1 186 ? 9.666 9.304 -5.946 1.00 97.81 186 ILE A CA 1
ATOM 1453 C C . ILE A 1 186 ? 9.606 8.859 -7.397 1.00 97.81 186 ILE A C 1
ATOM 1455 O O . ILE A 1 186 ? 10.606 8.919 -8.120 1.00 97.81 186 ILE A O 1
ATOM 1459 N N . CYS A 1 187 ? 8.434 8.402 -7.806 1.00 98.00 187 CYS A N 1
ATOM 1460 C CA . CYS A 1 187 ? 8.215 7.724 -9.065 1.00 98.00 187 CYS A CA 1
ATOM 1461 C C . CYS A 1 187 ? 7.155 8.452 -9.889 1.00 98.00 187 CYS A C 1
ATOM 1463 O O . CYS A 1 187 ? 6.088 8.805 -9.387 1.00 98.00 187 CYS A O 1
ATOM 1465 N N . LEU A 1 188 ? 7.444 8.632 -11.172 1.00 96.50 188 LEU A N 1
ATOM 1466 C CA . LEU A 1 188 ? 6.500 9.108 -12.167 1.00 96.50 188 LEU A CA 1
ATOM 1467 C C . LEU A 1 188 ? 5.714 7.907 -12.719 1.00 96.50 188 LEU A C 1
ATOM 1469 O O . LEU A 1 188 ? 6.347 6.995 -13.267 1.00 96.50 188 LEU A O 1
ATOM 1473 N N . PRO A 1 189 ? 4.375 7.874 -12.602 1.00 96.81 189 PRO A N 1
ATOM 1474 C CA . PRO A 1 189 ? 3.564 6.901 -13.324 1.00 96.81 189 PRO A CA 1
ATOM 1475 C C . PRO A 1 189 ? 3.681 7.136 -14.838 1.00 96.81 189 PRO A C 1
ATOM 1477 O O . PRO A 1 189 ? 3.591 8.266 -15.311 1.00 96.81 189 PRO A O 1
ATOM 1480 N N . LEU A 1 190 ? 3.896 6.062 -15.591 1.00 96.38 190 LEU A N 1
ATOM 1481 C CA . LEU A 1 190 ? 4.055 6.068 -17.048 1.00 96.38 190 LEU A CA 1
ATOM 1482 C C . LEU A 1 190 ? 2.821 5.516 -17.760 1.00 96.38 190 LEU A C 1
ATOM 1484 O O . LEU A 1 190 ? 2.420 6.030 -18.799 1.00 96.38 190 LEU A O 1
ATOM 1488 N N . ASN A 1 191 ? 2.221 4.470 -17.195 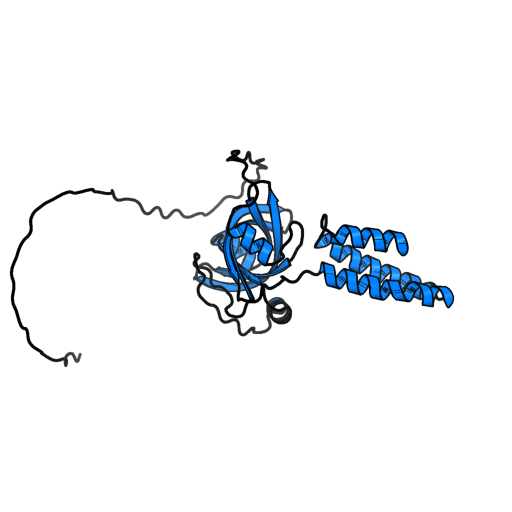1.00 96.12 191 ASN A N 1
ATOM 1489 C CA . ASN A 1 191 ? 1.014 3.842 -17.711 1.00 96.12 191 ASN A CA 1
ATOM 1490 C C . ASN A 1 191 ? 0.182 3.296 -16.548 1.00 96.12 191 ASN A C 1
ATOM 1492 O O . ASN A 1 191 ? 0.733 2.799 -15.567 1.00 96.12 191 ASN A O 1
ATOM 1496 N N . VAL A 1 192 ? -1.140 3.377 -16.681 1.00 95.00 192 VAL A N 1
ATOM 1497 C CA . VAL A 1 192 ? -2.103 2.791 -15.744 1.00 95.00 192 VAL A CA 1
ATOM 1498 C C . VAL A 1 192 ? -3.079 1.960 -16.555 1.00 95.00 192 VAL A C 1
ATOM 1500 O O . VAL A 1 192 ? -3.619 2.441 -17.557 1.00 95.00 192 VAL A O 1
ATOM 1503 N N . ASP A 1 193 ? -3.307 0.730 -16.123 1.00 93.31 193 ASP A N 1
ATOM 1504 C CA . ASP A 1 193 ? -4.232 -0.186 -16.777 1.00 93.31 193 ASP A CA 1
ATOM 1505 C C . ASP A 1 193 ? -4.939 -1.070 -15.749 1.00 93.31 193 ASP A C 1
ATOM 1507 O O . ASP A 1 193 ? -4.419 -1.276 -14.652 1.00 93.31 193 ASP A O 1
ATOM 1511 N N . TYR A 1 194 ? -6.130 -1.563 -16.073 1.00 90.81 194 TYR A N 1
ATOM 1512 C CA . TYR A 1 194 ? -6.944 -2.362 -15.157 1.00 90.81 194 TYR A CA 1
ATOM 1513 C C . TYR A 1 194 ? -7.961 -3.229 -15.908 1.00 90.8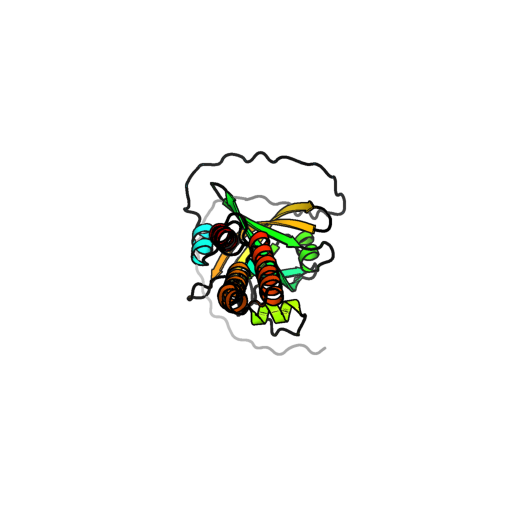1 194 TYR A C 1
ATOM 1515 O O . TYR A 1 194 ? -8.359 -2.899 -17.023 1.00 90.81 194 TYR A O 1
ATOM 1523 N N . PHE A 1 195 ? -8.375 -4.348 -15.306 1.00 82.12 195 PHE A N 1
ATOM 1524 C CA . PHE A 1 195 ? -9.485 -5.160 -15.826 1.00 82.12 195 PHE A CA 1
ATOM 1525 C C . PHE A 1 195 ? -10.833 -4.444 -15.639 1.00 82.12 195 PHE A C 1
ATOM 1527 O O . PHE A 1 195 ? -10.955 -3.599 -14.766 1.00 82.12 195 PHE A O 1
ATOM 1534 N N . GLU A 1 196 ? -11.871 -4.803 -16.406 1.00 63.41 196 GLU A N 1
ATOM 1535 C CA . GLU A 1 196 ? -13.153 -4.064 -16.498 1.00 63.41 196 GLU A CA 1
ATOM 1536 C C . GLU A 1 196 ? -13.799 -3.663 -15.154 1.00 63.41 196 GLU A C 1
ATOM 1538 O O . GLU A 1 196 ? -14.445 -2.615 -15.062 1.00 63.41 196 GLU A O 1
ATOM 1543 N N . VAL A 1 197 ? -13.599 -4.450 -14.092 1.00 66.12 197 VAL A N 1
ATOM 1544 C CA . VAL A 1 197 ? -14.020 -4.089 -12.734 1.00 66.12 197 VAL A CA 1
ATOM 1545 C C . VAL A 1 197 ? -12.937 -3.252 -12.065 1.00 66.12 197 VAL A C 1
ATOM 1547 O O . VAL A 1 197 ? -11.891 -3.777 -11.700 1.00 66.12 197 VAL A O 1
ATOM 1550 N N . LYS A 1 198 ? -13.231 -1.967 -11.836 1.00 65.88 198 LYS A N 1
ATOM 1551 C CA . LYS A 1 198 ? -12.356 -1.014 -11.135 1.00 65.88 198 LYS A CA 1
ATOM 1552 C C . LYS A 1 198 ? -11.983 -1.540 -9.741 1.00 65.88 198 LYS A C 1
ATOM 1554 O O . LYS A 1 198 ? -12.829 -1.498 -8.840 1.00 65.88 198 LYS A O 1
ATOM 1559 N N . PRO A 1 199 ? -10.748 -2.026 -9.521 1.00 70.44 199 PRO A N 1
ATOM 1560 C CA . PRO A 1 199 ? -10.357 -2.488 -8.205 1.00 70.44 199 PRO A CA 1
ATOM 1561 C C . PRO A 1 199 ? -10.090 -1.290 -7.304 1.00 70.44 199 PRO A C 1
ATOM 1563 O O . PRO A 1 199 ? -9.481 -0.309 -7.725 1.00 70.44 199 PRO A O 1
ATOM 1566 N N . LYS A 1 200 ? -10.492 -1.398 -6.038 1.00 80.81 200 LYS A N 1
ATOM 1567 C CA . LYS A 1 200 ? -10.057 -0.472 -4.996 1.00 80.81 200 LYS A CA 1
ATOM 1568 C C . LYS A 1 200 ? -8.840 -1.080 -4.296 1.00 80.81 200 LYS A C 1
ATOM 1570 O O . LYS A 1 200 ? -9.001 -2.116 -3.648 1.00 80.81 200 LYS A O 1
ATOM 1575 N N . PRO A 1 201 ? -7.641 -0.486 -4.404 1.00 87.06 201 PRO A N 1
ATOM 1576 C CA . PRO A 1 201 ? -6.472 -1.031 -3.739 1.00 87.06 201 PRO A CA 1
ATOM 1577 C C . PRO A 1 201 ? -6.662 -1.079 -2.223 1.00 87.06 201 PRO A C 1
ATOM 1579 O O . PRO A 1 201 ? -7.305 -0.219 -1.609 1.00 87.06 201 PRO A O 1
ATOM 1582 N N . TYR A 1 202 ? -6.100 -2.122 -1.622 1.00 92.62 202 TYR A N 1
ATOM 1583 C CA . TYR A 1 202 ? -6.242 -2.393 -0.203 1.00 92.62 202 TYR A CA 1
ATOM 1584 C C . TYR A 1 202 ? -5.510 -1.335 0.629 1.00 92.62 202 TYR A C 1
ATOM 1586 O O . TYR A 1 202 ? -4.362 -0.989 0.361 1.00 92.62 202 TYR A O 1
ATOM 1594 N N . THR A 1 203 ? -6.160 -0.847 1.684 1.00 94.50 203 THR A N 1
ATOM 1595 C CA . THR A 1 203 ? -5.529 -0.014 2.711 1.00 94.50 203 THR A CA 1
ATOM 1596 C C . THR A 1 203 ? -5.900 -0.537 4.089 1.00 94.50 203 THR A C 1
ATOM 1598 O O . THR A 1 203 ? -7.039 -0.939 4.337 1.00 94.50 203 THR A O 1
ATOM 1601 N N . ARG A 1 204 ? -4.946 -0.485 5.021 1.00 95.44 204 ARG A N 1
ATOM 1602 C CA . ARG A 1 204 ? -5.166 -0.903 6.412 1.00 95.44 204 ARG A CA 1
ATOM 1603 C C . ARG A 1 204 ? -6.058 0.055 7.204 1.00 95.44 204 ARG A C 1
ATOM 1605 O O . ARG A 1 204 ? -6.548 -0.334 8.258 1.00 95.44 204 ARG A O 1
ATOM 1612 N N . ALA A 1 205 ? -6.292 1.276 6.713 1.00 95.94 205 ALA A N 1
ATOM 1613 C CA . ALA A 1 205 ? -7.075 2.283 7.431 1.00 95.94 205 ALA A CA 1
ATOM 1614 C C . ALA A 1 205 ? -8.506 1.815 7.737 1.00 95.94 205 ALA A C 1
ATOM 1616 O O . ALA A 1 205 ? -8.962 1.933 8.869 1.00 95.94 205 ALA A O 1
ATOM 1617 N N . VAL A 1 206 ? -9.203 1.260 6.738 1.00 94.00 206 VAL A N 1
ATOM 1618 C CA . VAL A 1 206 ? -10.616 0.866 6.876 1.00 94.00 206 VAL A CA 1
ATOM 1619 C C . VAL A 1 206 ? -10.774 -0.246 7.909 1.00 94.00 206 VAL A C 1
ATOM 1621 O O . VAL A 1 206 ? -11.626 -0.146 8.785 1.00 94.00 206 VAL A O 1
ATOM 1624 N N . TYR A 1 207 ? -9.923 -1.269 7.839 1.00 94.56 207 TYR A N 1
ATOM 1625 C CA . TYR A 1 207 ? -9.967 -2.399 8.764 1.00 94.56 207 TYR A CA 1
ATOM 1626 C C . TYR A 1 207 ? -9.601 -1.987 10.188 1.00 94.56 207 TYR A C 1
ATOM 1628 O O . TYR A 1 207 ? -10.305 -2.352 11.120 1.00 94.56 207 TYR A O 1
ATOM 1636 N N . ALA A 1 208 ? -8.573 -1.154 10.366 1.00 97.69 208 ALA A N 1
ATOM 1637 C CA . ALA A 1 208 ? -8.222 -0.647 11.688 1.00 97.69 208 ALA A CA 1
ATOM 1638 C C . ALA A 1 208 ? -9.358 0.197 12.301 1.00 97.69 208 ALA A C 1
ATOM 1640 O O . ALA A 1 208 ? -9.663 0.061 13.483 1.00 97.69 208 ALA A O 1
ATOM 1641 N N . LEU A 1 209 ? -10.037 1.034 11.507 1.00 97.56 209 LEU A N 1
ATOM 1642 C CA . LEU A 1 209 ? -11.217 1.771 11.978 1.00 97.56 209 LEU A CA 1
ATOM 1643 C C . LEU A 1 209 ? -12.377 0.841 12.354 1.00 97.56 209 LEU A C 1
ATOM 1645 O O . LEU A 1 209 ? -13.064 1.098 13.344 1.00 97.56 209 LEU A O 1
ATOM 1649 N N . LEU A 1 210 ? -12.591 -0.228 11.584 1.00 97.69 210 LEU A N 1
ATOM 1650 C CA . LEU A 1 210 ? -13.628 -1.216 11.864 1.00 97.69 210 LEU A CA 1
ATOM 1651 C C . LEU A 1 210 ? -13.347 -1.968 13.175 1.00 97.69 210 LEU A C 1
ATOM 1653 O O . LEU A 1 210 ? -14.223 -2.062 14.031 1.00 97.69 210 LEU A O 1
ATOM 1657 N N . GLU A 1 211 ? -12.115 -2.425 13.385 1.00 98.12 211 GLU A N 1
ATOM 1658 C CA . GLU A 1 211 ? -11.716 -3.068 14.642 1.00 98.12 211 GLU A CA 1
ATOM 1659 C C . GLU A 1 211 ? -11.841 -2.103 15.827 1.00 98.12 211 GLU A C 1
ATOM 1661 O O . GLU A 1 211 ? -12.415 -2.446 16.864 1.00 98.12 211 GLU A O 1
ATOM 1666 N N . ALA A 1 212 ? -11.402 -0.850 15.660 1.00 97.94 212 ALA A N 1
ATOM 1667 C CA . ALA A 1 212 ? -11.557 0.178 16.684 1.00 97.94 212 ALA A CA 1
ATOM 1668 C C . ALA A 1 212 ? -13.030 0.370 17.084 1.00 97.94 212 ALA A C 1
ATOM 1670 O O . ALA A 1 212 ? -13.335 0.394 18.277 1.00 97.94 212 ALA A O 1
ATOM 1671 N N . ILE A 1 213 ? -13.960 0.467 16.125 1.00 97.31 213 ILE A N 1
ATOM 1672 C CA . ILE A 1 213 ? -15.378 0.672 16.458 1.00 97.31 213 ILE A CA 1
ATOM 1673 C C . ILE A 1 213 ? -16.020 -0.576 17.076 1.00 97.31 213 ILE A C 1
ATOM 1675 O O . ILE A 1 213 ? -16.856 -0.447 17.972 1.00 97.31 213 ILE A O 1
ATOM 1679 N N . ILE A 1 214 ? -15.596 -1.781 16.679 1.00 97.75 214 ILE A N 1
ATOM 1680 C CA . ILE A 1 214 ? -16.034 -3.035 17.309 1.00 97.75 214 ILE A CA 1
ATOM 1681 C C . ILE A 1 214 ? -15.621 -3.054 18.784 1.00 97.75 214 ILE A C 1
ATOM 1683 O O . ILE A 1 214 ? -16.457 -3.339 19.645 1.00 97.75 214 ILE A O 1
ATOM 1687 N N . HIS A 1 215 ? -14.375 -2.703 19.108 1.00 98.00 215 HIS A N 1
ATOM 1688 C CA . HIS A 1 215 ? -13.935 -2.585 20.501 1.00 98.00 215 HIS A CA 1
ATOM 1689 C C . HIS A 1 215 ? -14.694 -1.484 21.250 1.00 98.00 215 HIS A C 1
ATOM 1691 O O . HIS A 1 215 ? -15.186 -1.714 22.356 1.00 98.00 215 HIS A O 1
ATOM 1697 N N . ALA A 1 216 ? -14.866 -0.319 20.625 1.00 96.75 216 ALA A N 1
ATOM 1698 C CA . ALA A 1 216 ? -15.556 0.819 21.220 1.00 96.75 216 ALA A CA 1
ATOM 1699 C C . ALA A 1 216 ? -17.027 0.523 21.548 1.00 96.75 216 ALA A C 1
ATOM 1701 O O . ALA A 1 216 ? -17.525 0.935 22.597 1.00 96.75 216 ALA A O 1
ATOM 1702 N N . SER A 1 217 ? -17.712 -0.256 20.704 1.00 96.19 217 SER A N 1
ATOM 1703 C CA . SER A 1 217 ? -19.108 -0.660 20.922 1.00 96.19 217 SER A CA 1
ATOM 1704 C C . SER A 1 217 ? -19.320 -1.452 22.221 1.00 96.19 217 SER A C 1
ATOM 1706 O O . SER A 1 217 ? -20.402 -1.402 22.803 1.00 96.19 217 SER A O 1
ATOM 1708 N N . LYS A 1 218 ? -18.275 -2.126 22.723 1.00 96.88 218 LYS A N 1
ATOM 1709 C CA . LYS A 1 218 ? -18.319 -2.955 23.937 1.00 96.88 218 LYS A CA 1
ATOM 1710 C C . LYS A 1 218 ? -18.082 -2.158 25.222 1.00 96.88 218 LYS A C 1
ATOM 1712 O O . LYS A 1 218 ? -18.443 -2.630 26.296 1.00 96.88 218 LYS A O 1
ATOM 1717 N N . ILE A 1 219 ? -17.515 -0.949 25.134 1.00 96.38 219 ILE A N 1
ATOM 1718 C CA . ILE A 1 219 ? -17.118 -0.154 26.311 1.00 96.38 219 ILE A CA 1
ATOM 1719 C C . ILE A 1 219 ? -18.303 0.113 27.240 1.00 96.38 219 ILE A C 1
ATOM 1721 O O . ILE A 1 219 ? -18.171 -0.029 28.452 1.00 96.38 219 ILE A O 1
ATOM 1725 N N . ARG A 1 220 ? -19.461 0.495 26.689 1.00 95.12 220 ARG A N 1
ATOM 1726 C CA . ARG A 1 220 ? -20.639 0.832 27.500 1.00 95.12 220 ARG A CA 1
ATOM 1727 C C . ARG A 1 220 ? -21.100 -0.351 28.355 1.00 95.12 220 ARG A C 1
ATOM 1729 O O . ARG A 1 220 ? -21.314 -0.167 29.546 1.00 95.12 220 ARG A O 1
ATOM 1736 N N . ALA A 1 221 ? -21.186 -1.542 27.765 1.00 97.00 221 ALA A N 1
ATOM 1737 C CA . ALA A 1 221 ? -21.626 -2.744 28.469 1.00 97.00 221 ALA A CA 1
ATOM 1738 C C . ALA A 1 221 ? -20.699 -3.081 29.650 1.00 97.00 221 ALA A C 1
ATOM 1740 O O . ALA A 1 221 ? -21.172 -3.326 30.755 1.00 97.00 221 ALA A O 1
ATOM 1741 N N . TYR A 1 222 ? -19.377 -3.018 29.457 1.00 97.81 222 TYR A N 1
ATOM 1742 C CA . TYR A 1 222 ? -18.430 -3.285 30.547 1.00 97.81 222 TYR A CA 1
ATOM 1743 C C . TYR A 1 222 ? -18.392 -2.176 31.605 1.00 97.81 222 TYR A C 1
ATOM 1745 O O . TYR A 1 222 ? -18.218 -2.478 32.783 1.00 97.81 222 TYR A O 1
ATOM 1753 N N . LYS A 1 223 ? -18.632 -0.911 31.226 1.00 95.69 223 LYS A N 1
ATOM 1754 C CA . LYS A 1 223 ? -18.822 0.183 32.194 1.00 95.69 223 LYS A CA 1
ATOM 1755 C C . LYS A 1 223 ? -20.040 -0.057 33.086 1.00 95.69 223 LYS A C 1
ATOM 1757 O O . LYS A 1 223 ? -19.936 0.117 34.294 1.00 95.69 223 LYS A O 1
ATOM 1762 N N . GLU A 1 224 ? -21.168 -0.467 32.506 1.00 97.00 224 GLU A N 1
ATOM 1763 C CA . GLU A 1 224 ? -22.402 -0.772 33.249 1.00 97.00 224 GLU A CA 1
ATOM 1764 C C . GLU A 1 224 ? -22.226 -1.978 34.191 1.00 97.00 224 GLU A C 1
ATOM 1766 O O . GLU A 1 224 ? -22.808 -2.000 35.272 1.00 97.00 224 GLU A O 1
ATOM 1771 N N . LEU A 1 225 ? -21.365 -2.937 33.830 1.00 97.31 225 LEU A N 1
ATOM 1772 C CA . LEU A 1 225 ? -20.978 -4.070 34.682 1.00 97.31 225 LEU A CA 1
ATOM 1773 C C . LEU A 1 225 ? -19.927 -3.723 35.754 1.00 97.31 225 LEU A C 1
ATOM 1775 O O . LEU A 1 225 ? -19.604 -4.572 36.580 1.00 97.31 225 LEU A O 1
ATOM 1779 N N . GLY A 1 226 ? -19.366 -2.509 35.744 1.00 97.44 226 GLY A N 1
ATOM 1780 C CA . GLY A 1 226 ? -18.295 -2.102 36.660 1.00 97.44 226 GLY A CA 1
ATOM 1781 C C . GLY A 1 226 ? -16.920 -2.718 36.363 1.00 97.44 226 GLY A C 1
ATOM 1782 O O . GLY A 1 226 ? -15.997 -2.554 37.160 1.00 97.44 226 GLY A O 1
ATOM 1783 N N . ASP A 1 227 ? -16.743 -3.393 35.222 1.00 97.88 227 ASP A N 1
ATOM 1784 C CA . ASP A 1 227 ? -15.472 -4.010 34.822 1.00 97.88 227 ASP A CA 1
ATOM 1785 C C . ASP A 1 227 ? -14.542 -2.977 34.165 1.00 97.88 227 ASP A C 1
ATOM 1787 O O . ASP A 1 227 ? -14.396 -2.883 32.941 1.00 97.88 227 ASP A O 1
ATOM 1791 N N . LEU A 1 228 ? -13.912 -2.157 35.007 1.00 96.12 228 LEU A N 1
ATOM 1792 C CA . LEU A 1 228 ? -13.001 -1.098 34.566 1.00 96.12 228 LEU A CA 1
ATOM 1793 C C . LEU A 1 228 ? -11.718 -1.639 33.922 1.00 96.12 228 LEU A C 1
ATOM 1795 O O . LEU A 1 228 ? -11.146 -0.972 33.058 1.00 96.12 228 LEU A O 1
ATOM 1799 N N . HIS A 1 229 ? -11.282 -2.846 34.296 1.00 97.88 229 HIS A N 1
ATOM 1800 C CA . HIS A 1 229 ? -10.123 -3.484 33.675 1.00 97.88 229 HIS A CA 1
ATOM 1801 C C . HIS A 1 229 ? -10.406 -3.762 32.198 1.00 97.88 229 HIS A C 1
ATOM 1803 O O . HIS A 1 229 ? -9.614 -3.386 31.330 1.00 97.88 229 HIS A O 1
ATOM 1809 N N . LYS A 1 230 ? -11.574 -4.343 31.888 1.00 97.75 230 LYS A N 1
ATOM 1810 C CA . LYS A 1 230 ? -11.943 -4.613 30.498 1.00 97.75 230 LYS A CA 1
ATOM 1811 C C . LYS A 1 230 ? -12.149 -3.341 29.685 1.00 97.75 230 LYS A C 1
ATOM 1813 O O . LYS A 1 230 ? -11.803 -3.308 28.505 1.00 97.75 230 LYS A O 1
ATOM 1818 N N . VAL A 1 231 ? -12.669 -2.281 30.304 1.00 97.44 231 VAL A N 1
ATOM 1819 C CA . VAL A 1 231 ? -12.767 -0.961 29.662 1.00 97.44 231 VAL A CA 1
ATOM 1820 C C . VAL A 1 231 ? -11.385 -0.446 29.253 1.00 97.44 231 VAL A C 1
ATOM 1822 O O . VAL A 1 231 ? -11.231 -0.024 28.107 1.00 97.44 231 VAL A O 1
ATOM 1825 N N . SER A 1 232 ? -10.389 -0.532 30.140 1.00 97.12 232 SER A N 1
ATOM 1826 C CA . SER A 1 232 ? -9.013 -0.116 29.835 1.00 97.12 232 SER A CA 1
ATOM 1827 C C . SER A 1 232 ? -8.409 -0.937 28.692 1.00 97.12 232 SER A C 1
ATOM 1829 O O . SER A 1 232 ? -7.876 -0.367 27.746 1.00 97.12 232 SER A O 1
ATOM 1831 N N . GLU A 1 233 ? -8.557 -2.265 28.722 1.00 98.00 233 GLU A N 1
ATOM 1832 C CA . GLU A 1 233 ? -8.064 -3.149 27.653 1.00 98.00 233 GLU A CA 1
ATOM 1833 C C . GLU A 1 233 ? -8.677 -2.785 26.289 1.00 98.00 233 GLU A C 1
ATOM 1835 O O . GLU A 1 233 ? -7.982 -2.697 25.277 1.00 98.00 233 GLU A O 1
ATOM 1840 N N . LEU A 1 234 ? -9.989 -2.521 26.250 1.00 98.06 234 LEU A N 1
ATOM 1841 C CA . LEU A 1 234 ? -10.668 -2.090 25.027 1.00 98.06 234 LEU A CA 1
ATOM 1842 C C . LEU A 1 234 ? -10.161 -0.727 24.542 1.00 98.06 234 LEU A C 1
ATOM 1844 O O . LEU A 1 234 ? -9.987 -0.544 23.339 1.00 98.06 234 LEU A O 1
ATOM 1848 N N . GLN A 1 235 ? -9.903 0.217 25.448 1.00 97.50 235 GLN A N 1
ATOM 1849 C CA . GLN A 1 235 ? -9.321 1.518 25.108 1.00 97.50 235 GLN A CA 1
ATOM 1850 C C . GLN A 1 235 ? -7.909 1.384 24.520 1.00 97.50 235 GLN A C 1
ATOM 1852 O O . GLN A 1 235 ? -7.592 2.059 23.536 1.00 97.50 235 GLN A O 1
ATOM 1857 N N . ASP A 1 236 ? -7.089 0.471 25.037 1.00 97.75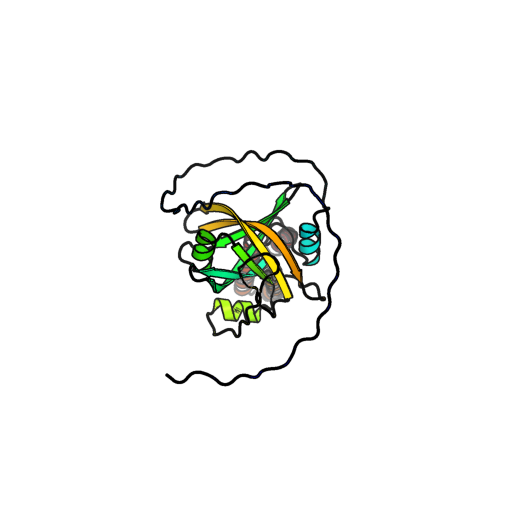 236 ASP A N 1
ATOM 1858 C CA . ASP A 1 236 ? -5.768 0.181 24.475 1.00 97.75 236 ASP A CA 1
ATOM 1859 C C . ASP A 1 236 ? -5.867 -0.401 23.060 1.00 97.75 236 ASP A C 1
ATOM 1861 O O . ASP A 1 236 ? -5.187 0.075 22.145 1.00 97.75 236 ASP A O 1
ATOM 1865 N N . LEU A 1 237 ? -6.777 -1.357 22.839 1.00 98.12 237 LEU A N 1
ATOM 1866 C CA . LEU A 1 237 ? -7.035 -1.936 21.515 1.00 98.12 237 LEU A CA 1
ATOM 1867 C C . LEU A 1 237 ? -7.538 -0.890 20.511 1.00 98.12 237 LEU A C 1
ATOM 1869 O O . LEU A 1 237 ? -7.114 -0.884 19.351 1.00 98.12 237 LEU A O 1
ATOM 1873 N N . ILE A 1 238 ? -8.400 0.035 20.945 1.00 98.19 238 ILE A N 1
ATOM 1874 C CA . ILE A 1 238 ? -8.826 1.172 20.120 1.00 98.19 238 ILE A CA 1
ATOM 1875 C C . ILE A 1 238 ? -7.607 2.017 19.750 1.00 98.19 238 ILE A C 1
ATOM 1877 O O . ILE A 1 238 ? -7.356 2.242 18.568 1.00 98.19 238 ILE A O 1
ATOM 1881 N N . ASN A 1 239 ? -6.804 2.434 20.729 1.00 97.25 239 ASN A N 1
ATOM 1882 C CA . ASN A 1 239 ? -5.628 3.271 20.492 1.00 97.25 239 ASN A CA 1
ATOM 1883 C C . ASN A 1 239 ? -4.605 2.618 19.553 1.00 97.25 239 ASN A C 1
ATOM 1885 O O . ASN A 1 239 ? -4.040 3.299 18.695 1.00 97.25 239 ASN A O 1
ATOM 1889 N N . MET A 1 240 ? -4.369 1.311 19.682 1.00 97.44 240 MET A N 1
ATOM 1890 C CA . MET A 1 240 ? -3.488 0.566 18.779 1.00 97.44 240 MET A CA 1
ATOM 1891 C C . MET A 1 240 ? -3.977 0.633 17.331 1.00 97.44 240 MET A C 1
ATOM 1893 O O . MET A 1 240 ? -3.189 0.920 16.429 1.00 97.44 240 MET A O 1
ATOM 1897 N N . ASN A 1 241 ? -5.276 0.439 17.109 1.00 98.06 241 ASN A N 1
ATOM 1898 C CA . ASN A 1 241 ? -5.878 0.533 15.785 1.00 98.06 241 ASN A CA 1
ATOM 1899 C C . ASN A 1 241 ? -5.842 1.965 15.225 1.00 98.06 241 ASN A C 1
ATOM 1901 O O . ASN A 1 241 ? -5.458 2.167 14.073 1.00 98.06 241 ASN A O 1
ATOM 1905 N N . LEU A 1 242 ? -6.149 2.984 16.035 1.00 97.12 242 LEU A N 1
ATOM 1906 C CA . LEU A 1 242 ? -6.085 4.383 15.594 1.00 97.12 242 LEU A CA 1
ATOM 1907 C C . LEU A 1 242 ? -4.664 4.789 15.162 1.00 97.12 242 LEU A C 1
ATOM 1909 O O . LEU A 1 242 ? -4.509 5.452 14.137 1.00 97.12 242 LEU A O 1
ATOM 1913 N N . LYS A 1 243 ? -3.620 4.309 15.855 1.00 96.75 243 LYS A N 1
ATOM 1914 C CA . LYS A 1 243 ? -2.215 4.518 15.451 1.00 96.75 243 LYS A CA 1
ATOM 1915 C C . LYS A 1 243 ? -1.891 3.922 14.078 1.00 96.75 243 LYS A C 1
ATOM 1917 O O . LYS A 1 243 ? -1.065 4.471 13.346 1.00 96.75 243 LYS A O 1
ATOM 1922 N N . VAL A 1 244 ? -2.525 2.806 13.699 1.00 97.38 244 VAL A N 1
ATOM 1923 C CA . VAL A 1 244 ? -2.387 2.255 12.340 1.00 97.38 244 VAL A CA 1
ATOM 1924 C C . VAL A 1 244 ? -2.948 3.243 11.323 1.00 97.38 244 VAL A C 1
ATOM 1926 O O . VAL A 1 244 ? -2.259 3.549 10.351 1.00 97.38 244 VAL A O 1
ATOM 1929 N N . VAL A 1 245 ? -4.146 3.783 11.564 1.00 96.62 245 VAL A N 1
ATOM 1930 C CA . VAL A 1 245 ? -4.803 4.755 10.672 1.00 96.62 245 VAL A CA 1
ATOM 1931 C C . VAL A 1 245 ? -3.961 6.020 10.514 1.00 96.62 245 VAL A C 1
ATOM 1933 O O . VAL A 1 245 ? -3.713 6.448 9.391 1.00 96.62 245 VAL A O 1
ATOM 1936 N N . GLU A 1 246 ? -3.443 6.572 11.611 1.00 94.88 246 GLU A N 1
ATOM 1937 C CA . GLU A 1 246 ? -2.559 7.747 11.595 1.00 94.88 246 GLU A CA 1
ATOM 1938 C C . GLU A 1 246 ? -1.302 7.515 10.743 1.00 94.88 246 GLU A C 1
ATOM 1940 O O . GLU A 1 246 ? -0.861 8.398 10.004 1.00 94.88 246 GLU A O 1
ATOM 1945 N N . LYS A 1 247 ? -0.734 6.304 10.794 1.00 94.50 247 LYS A N 1
ATOM 1946 C CA . LYS A 1 247 ? 0.438 5.939 9.992 1.00 94.50 247 LYS A CA 1
ATOM 1947 C C . LYS A 1 247 ? 0.113 5.804 8.506 1.00 94.50 247 LYS A C 1
ATOM 1949 O O . LYS A 1 247 ? 0.928 6.208 7.677 1.00 94.50 247 LYS A O 1
ATOM 1954 N N . VAL A 1 248 ? -1.011 5.172 8.170 1.00 95.25 248 VAL A N 1
ATOM 1955 C CA . VAL A 1 248 ? -1.321 4.771 6.788 1.00 95.25 248 VAL A CA 1
ATOM 1956 C C . VAL A 1 248 ? -2.219 5.749 6.050 1.00 95.25 248 VAL A C 1
ATOM 1958 O O . VAL A 1 248 ? -2.356 5.621 4.845 1.00 95.25 248 VAL A O 1
ATOM 1961 N N . ALA A 1 249 ? -2.850 6.696 6.732 1.00 93.62 249 ALA A N 1
ATOM 1962 C CA . ALA A 1 249 ? -3.812 7.595 6.112 1.00 93.62 249 ALA A CA 1
ATOM 1963 C C . ALA A 1 249 ? -3.924 8.937 6.853 1.00 93.62 249 ALA A C 1
ATOM 1965 O O . ALA A 1 249 ? -5.020 9.487 7.000 1.00 93.62 249 ALA A O 1
ATOM 1966 N N . SER A 1 250 ? -2.798 9.465 7.339 1.00 85.50 250 SER A N 1
ATOM 1967 C CA . SER A 1 250 ? -2.755 10.830 7.879 1.00 85.50 250 SER A CA 1
ATOM 1968 C C . SER A 1 250 ? -3.177 11.845 6.816 1.00 85.50 250 SER A C 1
ATOM 1970 O O . SER A 1 250 ? -2.881 11.676 5.635 1.00 85.50 250 SER A O 1
ATOM 1972 N N . LYS A 1 251 ? -3.864 12.914 7.234 1.00 85.00 251 LYS A N 1
ATOM 1973 C CA . LYS A 1 251 ? -4.380 13.978 6.358 1.00 85.00 251 LYS A CA 1
ATOM 1974 C C . LYS A 1 251 ? -5.375 13.492 5.303 1.00 85.00 251 LYS A C 1
ATOM 1976 O O . LYS A 1 251 ? -5.536 14.127 4.265 1.00 85.00 251 LYS A O 1
ATOM 1981 N N . SER A 1 252 ? -6.046 12.375 5.569 1.00 89.06 252 SER A N 1
ATOM 1982 C CA . SER A 1 252 ? -7.116 11.838 4.728 1.00 89.06 252 SER A CA 1
ATOM 1983 C C . SER A 1 252 ? -8.468 11.948 5.433 1.00 89.06 252 SER A C 1
ATOM 1985 O O . SER A 1 252 ? -8.552 12.245 6.627 1.00 89.06 252 SER A O 1
ATOM 1987 N N . ARG A 1 253 ? -9.549 11.598 4.729 1.00 90.75 253 ARG A N 1
ATOM 1988 C CA . ARG A 1 253 ? -10.891 11.490 5.326 1.00 90.75 253 ARG A CA 1
ATOM 1989 C C . ARG A 1 253 ? -10.971 10.530 6.521 1.00 90.75 253 ARG A C 1
ATOM 1991 O O . ARG A 1 253 ? -11.865 10.678 7.349 1.00 90.75 253 ARG A O 1
ATOM 1998 N N . TYR A 1 254 ? -10.050 9.571 6.644 1.00 94.06 254 TYR A N 1
ATOM 1999 C CA . TYR A 1 254 ? -10.016 8.654 7.787 1.00 94.06 254 TYR A CA 1
ATOM 2000 C C . TYR A 1 254 ? -9.575 9.340 9.087 1.00 94.06 254 TYR A C 1
ATOM 2002 O O . TYR A 1 254 ? -10.001 8.919 10.159 1.00 94.06 254 TYR A O 1
ATOM 2010 N N . GLU A 1 255 ? -8.801 10.427 9.014 1.00 91.19 255 GLU A N 1
ATOM 2011 C CA . GLU A 1 255 ? -8.385 11.198 10.194 1.00 91.19 255 GLU A CA 1
ATOM 2012 C C . GLU A 1 255 ? -9.582 11.844 10.909 1.00 91.19 255 GLU A C 1
ATOM 2014 O O . GLU A 1 255 ? -9.635 11.874 12.137 1.00 91.19 255 GLU A O 1
ATOM 2019 N N . LEU A 1 256 ? -10.600 12.274 10.156 1.00 92.56 256 LEU A N 1
ATOM 2020 C CA . LEU A 1 256 ? -11.844 12.799 10.728 1.00 92.56 256 LEU A CA 1
ATOM 2021 C C . LEU A 1 256 ? -12.559 11.744 11.584 1.00 92.56 256 LEU A C 1
ATOM 2023 O O . LEU A 1 256 ? -13.059 12.054 12.664 1.00 92.56 256 LEU A O 1
ATOM 2027 N N . ILE A 1 257 ? -12.559 10.489 11.129 1.00 94.38 257 ILE A N 1
ATOM 2028 C CA . ILE A 1 257 ? -13.168 9.369 11.857 1.00 94.38 257 ILE A CA 1
ATOM 2029 C C . ILE A 1 257 ? -12.356 9.050 13.117 1.00 94.38 257 ILE A C 1
ATOM 2031 O O . ILE A 1 257 ? -12.938 8.848 14.180 1.00 94.38 257 ILE A O 1
ATOM 2035 N N . VAL A 1 258 ? -11.019 9.059 13.026 1.00 94.94 258 VAL A N 1
ATOM 2036 C CA . VAL A 1 258 ? -10.132 8.894 14.192 1.00 94.94 258 VAL A CA 1
ATOM 2037 C C . VAL A 1 258 ? -10.450 9.938 15.264 1.00 94.94 258 VAL A C 1
ATOM 2039 O O . VAL A 1 258 ? -10.615 9.583 16.431 1.00 94.94 258 VAL A O 1
ATOM 2042 N N . ASN A 1 259 ? -10.578 11.208 14.875 1.00 94.12 259 ASN A N 1
ATOM 2043 C CA . ASN A 1 259 ? -10.875 12.300 15.803 1.00 94.12 259 ASN A CA 1
ATOM 2044 C C . ASN A 1 259 ? -12.240 12.130 16.481 1.00 94.12 259 ASN A C 1
ATOM 2046 O O . ASN A 1 259 ? -12.359 12.361 17.685 1.00 94.12 259 ASN A O 1
ATOM 2050 N N . GLU A 1 260 ? -13.251 11.671 15.744 1.00 94.75 260 GLU A N 1
ATOM 2051 C CA . GLU A 1 260 ? -14.579 11.417 16.304 1.00 94.75 260 GLU A CA 1
ATOM 2052 C C . GLU A 1 260 ? -14.581 10.236 17.288 1.00 94.75 260 GLU A C 1
ATOM 2054 O O . GLU A 1 260 ? -15.205 10.319 18.345 1.00 94.75 260 GLU A O 1
ATOM 2059 N N . ILE A 1 261 ? -13.848 9.155 16.992 1.00 94.12 261 ILE A N 1
ATOM 2060 C CA . ILE A 1 261 ? -13.682 8.033 17.930 1.00 94.12 261 ILE A CA 1
ATOM 2061 C C . ILE A 1 261 ? -12.975 8.516 19.199 1.00 94.12 261 ILE A C 1
ATOM 2063 O O . ILE A 1 261 ? -13.447 8.234 20.301 1.00 94.12 261 ILE A O 1
ATOM 2067 N N . LYS A 1 262 ? -11.884 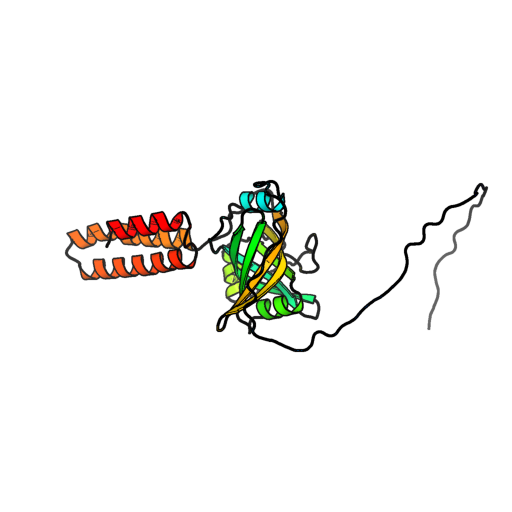9.282 19.060 1.00 93.81 262 LYS A N 1
ATOM 2068 C CA . LYS A 1 262 ? -11.148 9.822 20.210 1.00 93.81 262 LYS A CA 1
ATOM 2069 C C . LYS A 1 262 ? -12.055 10.642 21.115 1.00 93.81 262 LYS A C 1
ATOM 2071 O O . LYS A 1 262 ? -12.148 10.338 22.291 1.00 93.81 262 LYS A O 1
ATOM 2076 N N . LYS A 1 263 ? -12.801 11.589 20.543 1.00 94.31 263 LYS A N 1
ATOM 2077 C CA . LYS A 1 263 ? -13.734 12.461 21.271 1.00 94.31 263 LYS A CA 1
ATOM 2078 C C . LYS A 1 263 ? -14.816 11.704 22.054 1.00 94.31 263 LYS A C 1
ATOM 2080 O O . LYS A 1 263 ? -15.327 12.222 23.041 1.00 94.31 263 LYS A O 1
ATOM 2085 N N . ARG A 1 264 ? -15.243 10.531 21.577 1.00 91.94 264 ARG A N 1
ATOM 2086 C CA . ARG A 1 264 ? -16.344 9.764 22.186 1.00 91.94 264 ARG A CA 1
ATOM 2087 C C . ARG A 1 264 ? -15.891 8.792 23.269 1.00 91.94 264 ARG A C 1
ATOM 2089 O O . ARG A 1 264 ? -16.675 8.496 24.169 1.00 91.94 264 ARG A O 1
ATOM 2096 N N . TYR A 1 265 ? -14.688 8.238 23.144 1.00 87.62 265 TYR A N 1
ATOM 2097 C CA . TYR A 1 265 ? -14.249 7.092 23.949 1.00 87.62 265 TYR A CA 1
ATOM 2098 C C . TYR A 1 265 ? -13.019 7.371 24.824 1.00 87.62 265 TYR A C 1
ATOM 2100 O O . TYR A 1 265 ? -12.641 6.495 25.609 1.00 87.62 265 TYR A O 1
ATOM 2108 N N . PHE A 1 266 ? -12.448 8.574 24.728 1.00 84.69 266 PHE A N 1
ATOM 2109 C CA . PHE A 1 266 ? -11.353 9.093 25.550 1.00 84.69 266 PHE A CA 1
ATOM 2110 C C . PHE A 1 266 ? -11.699 10.501 26.033 1.00 84.69 266 PHE A C 1
ATOM 2112 O O . PHE A 1 266 ? -11.325 10.808 27.183 1.00 84.69 266 PHE A O 1
#

Foldseek 3Di:
DDDDDDDDDDDDDDDDDDDDDDDDDDDDDDDDDDDDPDDDDDDDPDPDDDDPDDDDADDPPASVLCVLLVADAQFWFWWWKWFADPVRHIDIATFTWGWDDDRPAIKIKTKDFCPDPRNNRCVVPQKIKTFFADVVLNVCRNVVNPDPFDWDPDDPDSTTDGPHGFKMWIWGFPDWDDDPRMIMTIIGTDDIDGDPDSHHGDGLLVVLLVQLVVLVVCLVVCVVVVNVVSLVVSVVSNVVSLVSNCVRRNPHPSVVSSVVSVVPSD

Sequence (266 aa):
MPVLSFLIFLLRSSKFVGSPLVSILMYNKTTILTHSMSKIYSLGTKKYFWPRALSQKSDSPIIRKLNELGMEPGIIYETIITSVDRNCNPHSAAMGIILEENEDSVLIKIRAYPSSKTGQNLLINGLGVVNITDPELLIRVALDMPPEIVYVKSSCIGVPRISNAAAWIEFKVINISKKNEIIEFICLPLNVDYFEVKPKPYTRAVYALLEAIIHASKIRAYKELGDLHKVSELQDLINMNLKVVEKVASKSRYELIVNEIKKRYF

Radius of gyration: 27.22 Å; chains: 1; bounding box: 53×61×103 Å

pLDDT: mean 79.66, std 26.49, range [23.97, 98.69]

Secondary structure (DSSP, 8-state):
-----------------------------------------------PPPP------S--HHHHHHHHTT--TTPEEEEEEEEE-TT--EEEEEEEEEEEEETTEEEEEEEE-TTSHHHHHHHHH-EEEEEE--HHHHHHHHTT------EE--SSSSS-EETT-SEEEEEEEEEEEEETTEEEEEEEEEEEEE-SS----B-HHHHHHHHHHHHHHHHHHHHHTT-HHHHHHHHHHHHHHHHHHHHHHTTSHHHHHHHHHHHHH-